Protein AF-A0A4S9F0G2-F1 (afdb_monomer_lite)

Radius of gyration: 26.46 Å; chains: 1; bounding box: 60×47×94 Å

Structure (mmCIF, N/CA/C/O backbone):
data_AF-A0A4S9F0G2-F1
#
_entry.id   AF-A0A4S9F0G2-F1
#
loop_
_atom_site.group_PDB
_atom_site.id
_atom_site.type_symbol
_atom_site.label_atom_id
_atom_site.label_alt_id
_atom_site.label_comp_id
_atom_site.label_asym_id
_atom_site.label_entity_id
_atom_site.label_seq_id
_atom_site.pdbx_PDB_ins_code
_atom_site.Cartn_x
_atom_site.Cartn_y
_atom_site.Cartn_z
_atom_site.occupancy
_atom_site.B_iso_or_equiv
_atom_site.auth_seq_id
_atom_site.auth_comp_id
_atom_site.auth_asym_id
_atom_site.auth_atom_id
_atom_site.pdbx_PDB_model_num
ATOM 1 N N . MET A 1 1 ? 4.277 23.888 -10.006 1.00 34.41 1 MET A N 1
ATOM 2 C CA . MET A 1 1 ? 5.654 23.359 -10.007 1.00 34.41 1 MET A CA 1
ATOM 3 C C . MET A 1 1 ? 5.866 22.669 -11.337 1.00 34.41 1 MET A C 1
ATOM 5 O O . MET A 1 1 ? 5.125 21.741 -11.629 1.00 34.41 1 MET A O 1
ATOM 9 N N . GLU A 1 2 ? 6.775 23.169 -12.171 1.00 36.59 2 GLU A N 1
ATOM 10 C CA . GLU A 1 2 ? 7.199 22.451 -13.379 1.00 36.59 2 GLU A CA 1
ATOM 11 C C . GLU A 1 2 ? 7.995 21.216 -12.937 1.00 36.59 2 GLU A C 1
ATOM 13 O O . GLU A 1 2 ? 8.890 21.335 -12.099 1.00 36.59 2 GLU A O 1
ATOM 18 N N . GLN A 1 3 ? 7.627 20.030 -13.431 1.00 46.66 3 GLN A N 1
ATOM 19 C CA . GLN A 1 3 ? 8.403 18.813 -13.189 1.00 46.66 3 GLN A CA 1
ATOM 20 C C . GLN A 1 3 ? 9.821 19.007 -13.753 1.00 46.66 3 GLN A C 1
ATOM 22 O O . GLN A 1 3 ? 9.958 19.559 -14.851 1.00 46.66 3 GLN A O 1
ATOM 27 N N . PRO A 1 4 ? 10.876 18.576 -13.037 1.00 51.09 4 PRO A N 1
ATOM 28 C CA . PRO A 1 4 ? 12.228 18.618 -13.571 1.00 51.09 4 PRO A CA 1
ATOM 29 C C . PRO A 1 4 ? 12.270 17.832 -14.884 1.00 51.09 4 PRO A C 1
ATOM 31 O O . PRO A 1 4 ? 11.748 16.724 -14.989 1.00 51.09 4 PRO A O 1
ATOM 34 N N . LYS A 1 5 ? 12.849 18.443 -15.918 1.00 62.22 5 LYS A N 1
ATOM 35 C CA . LYS A 1 5 ? 12.960 17.833 -17.241 1.00 62.22 5 LYS A CA 1
ATOM 36 C C . LYS A 1 5 ? 14.049 16.758 -17.185 1.00 62.22 5 LYS A C 1
ATOM 38 O O . LYS A 1 5 ? 15.231 17.091 -17.194 1.00 62.22 5 LYS A O 1
ATOM 43 N N . LEU A 1 6 ? 13.640 15.497 -17.066 1.00 77.31 6 LEU A N 1
ATOM 44 C CA . LEU A 1 6 ? 14.547 14.352 -16.937 1.00 77.31 6 LEU A CA 1
ATOM 45 C C . LEU A 1 6 ? 15.236 14.068 -18.280 1.00 77.31 6 LEU A C 1
ATOM 47 O O . LEU A 1 6 ? 14.578 13.908 -19.315 1.00 77.31 6 LEU A O 1
ATOM 51 N N . GLN A 1 7 ? 16.568 14.053 -18.273 1.00 89.06 7 GLN A N 1
ATOM 52 C CA . GLN A 1 7 ? 17.401 14.066 -19.483 1.00 89.06 7 GLN A CA 1
ATOM 53 C C . GLN A 1 7 ? 17.422 12.711 -20.200 1.00 89.06 7 GLN A C 1
ATOM 55 O O . GLN A 1 7 ? 17.598 12.645 -21.424 1.00 89.06 7 GLN A O 1
ATOM 60 N N . ILE A 1 8 ? 17.214 11.617 -19.469 1.00 92.00 8 ILE A N 1
ATOM 61 C CA . ILE A 1 8 ? 17.238 10.262 -20.021 1.00 92.00 8 ILE A CA 1
ATOM 62 C C . ILE A 1 8 ? 16.119 10.034 -21.037 1.00 92.00 8 ILE A C 1
ATOM 64 O O . ILE A 1 8 ? 16.348 9.403 -22.067 1.00 92.00 8 ILE A O 1
ATOM 68 N N . VAL A 1 9 ? 14.926 10.588 -20.798 1.00 93.00 9 VAL A N 1
ATOM 69 C CA . VAL A 1 9 ? 13.765 10.404 -21.678 1.00 93.00 9 VAL A CA 1
ATOM 70 C C . VAL A 1 9 ? 14.033 11.073 -23.022 1.00 93.00 9 VAL A C 1
ATOM 72 O O . VAL A 1 9 ? 13.836 10.460 -24.070 1.00 93.00 9 VAL A O 1
ATOM 75 N N . GLU A 1 10 ? 14.571 12.295 -23.009 1.00 92.81 10 GLU A N 1
ATOM 76 C CA . GLU A 1 10 ? 14.983 12.991 -24.232 1.00 92.81 10 GLU A CA 1
ATOM 77 C C . GLU A 1 10 ? 16.073 12.219 -24.977 1.00 92.81 10 GLU A C 1
ATOM 79 O O . GLU A 1 10 ? 16.020 12.085 -26.200 1.00 92.81 10 GLU A O 1
ATOM 84 N N . THR A 1 11 ? 17.026 11.653 -24.235 1.00 92.81 11 THR A N 1
ATOM 85 C CA . THR A 1 11 ? 18.113 10.851 -24.802 1.00 92.81 11 THR A CA 1
ATOM 86 C C . THR A 1 11 ? 17.586 9.577 -25.466 1.00 92.81 11 THR A C 1
ATOM 88 O O . THR A 1 11 ? 18.031 9.242 -26.564 1.00 92.81 11 THR A O 1
ATOM 91 N N . ILE A 1 12 ? 16.609 8.894 -24.857 1.00 92.56 12 ILE A N 1
ATOM 92 C CA . ILE A 1 12 ? 15.958 7.705 -25.431 1.00 92.56 12 ILE A CA 1
ATOM 93 C C . ILE A 1 12 ? 15.180 8.074 -26.698 1.00 92.56 12 ILE A C 1
ATOM 95 O O . ILE A 1 12 ? 15.304 7.382 -27.710 1.00 92.56 12 ILE A O 1
ATOM 99 N N . ILE A 1 13 ? 14.424 9.176 -26.677 1.00 92.62 13 ILE A N 1
ATOM 100 C CA . ILE A 1 13 ? 13.668 9.663 -27.842 1.00 92.62 13 ILE A CA 1
ATOM 101 C C . ILE A 1 13 ? 14.617 10.027 -28.994 1.00 92.62 13 ILE A C 1
ATOM 103 O O . ILE A 1 13 ? 14.320 9.734 -30.153 1.00 92.62 13 ILE A O 1
ATOM 107 N N . ALA A 1 14 ? 15.778 10.609 -28.686 1.00 94.06 14 ALA A N 1
ATOM 108 C CA . ALA A 1 14 ? 16.789 10.997 -29.667 1.00 94.06 14 ALA A CA 1
ATOM 109 C C . ALA A 1 14 ? 17.564 9.816 -30.284 1.00 94.06 14 ALA A C 1
ATOM 111 O O . ALA A 1 14 ? 18.335 10.022 -31.227 1.00 94.06 14 ALA A O 1
ATOM 112 N N . LEU A 1 15 ? 17.388 8.585 -29.787 1.00 93.00 15 LEU A N 1
ATOM 113 C CA . LEU A 1 15 ? 17.967 7.399 -30.419 1.00 93.00 15 LEU A CA 1
ATOM 114 C C . LEU A 1 15 ? 17.400 7.192 -31.829 1.00 93.00 15 LEU A C 1
ATOM 116 O O . LEU A 1 15 ? 16.296 7.616 -32.157 1.00 93.00 15 LEU A O 1
ATOM 120 N N . ASP A 1 16 ? 18.160 6.488 -32.669 1.00 90.19 16 ASP A N 1
ATOM 121 C CA . ASP A 1 16 ? 17.680 6.063 -33.982 1.00 90.19 16 ASP A CA 1
ATOM 122 C C . ASP A 1 16 ? 16.501 5.086 -33.839 1.00 90.19 16 ASP A C 1
ATOM 124 O O . ASP A 1 16 ? 16.686 3.906 -33.528 1.00 90.19 16 ASP A O 1
ATOM 128 N N . GLN A 1 17 ? 15.295 5.594 -34.098 1.00 90.69 17 GLN A N 1
ATOM 129 C CA . GLN A 1 17 ? 14.030 4.873 -33.949 1.00 90.69 17 GLN A CA 1
ATOM 130 C C . GLN A 1 17 ? 13.756 3.861 -35.076 1.00 90.69 17 GLN A C 1
ATOM 132 O O . GLN A 1 17 ? 12.733 3.178 -35.056 1.00 90.69 17 GLN A O 1
ATOM 137 N N . THR A 1 18 ? 14.657 3.727 -36.059 1.00 89.69 18 THR A N 1
ATOM 138 C CA . THR A 1 18 ? 14.464 2.838 -37.220 1.00 89.69 18 THR A CA 1
ATOM 139 C C . THR A 1 18 ? 14.413 1.357 -36.823 1.00 89.69 18 THR A C 1
ATOM 141 O O . THR A 1 18 ? 13.735 0.562 -37.476 1.00 89.69 18 THR A O 1
ATOM 144 N N . ASN A 1 19 ? 15.098 0.968 -35.739 1.00 90.56 19 ASN A N 1
ATOM 145 C CA . ASN A 1 19 ? 15.093 -0.400 -35.216 1.00 90.56 19 ASN A CA 1
ATOM 146 C C . ASN A 1 19 ? 14.776 -0.432 -33.716 1.00 90.56 19 ASN A C 1
ATOM 148 O O . ASN A 1 19 ? 15.655 -0.249 -32.873 1.00 90.56 19 ASN A O 1
ATOM 152 N N . VAL A 1 20 ? 13.530 -0.779 -33.388 1.00 88.25 20 VAL A N 1
ATOM 153 C CA . VAL A 1 20 ? 13.024 -0.856 -32.008 1.00 88.25 20 VAL A CA 1
ATOM 154 C C . VAL A 1 20 ? 13.879 -1.758 -31.111 1.00 88.25 20 VAL A C 1
ATOM 156 O O . VAL A 1 20 ? 14.115 -1.422 -29.956 1.00 88.25 20 VAL A O 1
ATOM 159 N N . LEU A 1 21 ? 14.402 -2.882 -31.613 1.00 86.94 21 LEU A N 1
ATOM 160 C CA . LEU A 1 21 ? 15.241 -3.766 -30.792 1.00 86.94 21 LEU A CA 1
ATOM 161 C C . LEU A 1 21 ? 16.571 -3.111 -30.408 1.00 86.94 21 LEU A C 1
ATOM 163 O O . LEU A 1 21 ? 17.074 -3.352 -29.310 1.00 86.94 21 LEU A O 1
ATOM 167 N N . ASP A 1 22 ? 17.140 -2.292 -31.291 1.00 89.81 22 ASP A N 1
ATOM 168 C CA . ASP A 1 22 ? 18.367 -1.554 -30.993 1.00 89.81 22 ASP A CA 1
ATOM 169 C C . ASP A 1 22 ? 18.097 -0.362 -30.073 1.00 89.81 22 ASP A C 1
ATOM 171 O O . ASP A 1 22 ? 18.916 -0.105 -29.188 1.00 89.81 22 ASP A O 1
ATOM 175 N N . VAL A 1 23 ? 16.943 0.303 -30.215 1.00 91.88 23 VAL A N 1
ATOM 176 C CA . VAL A 1 23 ? 16.473 1.321 -29.259 1.00 91.88 23 VAL A CA 1
ATOM 177 C C . VAL A 1 23 ? 16.373 0.713 -27.867 1.00 91.88 23 VAL A C 1
ATOM 179 O O . VAL A 1 23 ? 17.020 1.210 -26.951 1.00 91.88 23 VAL A O 1
ATOM 182 N N . LEU A 1 24 ? 15.662 -0.410 -27.718 1.00 89.75 24 LEU A N 1
ATOM 183 C CA . LEU A 1 24 ? 15.493 -1.080 -26.428 1.00 89.75 24 LEU A CA 1
ATOM 184 C C . LEU A 1 24 ? 16.841 -1.453 -25.804 1.00 89.75 24 LEU A C 1
ATOM 186 O O . LEU A 1 24 ? 17.079 -1.136 -24.646 1.00 89.75 24 LEU A O 1
ATOM 190 N N . ARG A 1 25 ? 17.769 -2.055 -26.559 1.00 89.50 25 ARG A N 1
ATOM 191 C CA . ARG A 1 25 ? 19.105 -2.401 -26.028 1.00 89.50 25 ARG A CA 1
ATOM 192 C C . ARG A 1 25 ? 19.892 -1.181 -25.553 1.00 89.50 25 ARG A C 1
ATOM 194 O O . ARG A 1 25 ? 20.549 -1.255 -24.518 1.00 89.50 25 ARG A O 1
ATOM 201 N N . LYS A 1 26 ? 19.875 -0.089 -26.324 1.00 91.56 26 LYS A N 1
ATOM 202 C CA . LYS A 1 26 ? 20.596 1.145 -25.980 1.00 91.56 26 LYS A CA 1
ATOM 203 C C . LYS A 1 26 ? 19.955 1.836 -24.781 1.00 91.56 26 LYS A C 1
ATOM 205 O O . LYS A 1 26 ? 20.671 2.197 -23.856 1.00 91.56 26 LYS A O 1
ATOM 210 N N . ALA A 1 27 ? 18.631 1.950 -24.768 1.00 91.25 27 ALA A N 1
ATOM 211 C CA . ALA A 1 27 ? 17.881 2.545 -23.671 1.00 91.25 27 ALA A CA 1
ATOM 212 C C . ALA A 1 27 ? 18.067 1.768 -22.362 1.00 91.25 27 ALA A C 1
ATOM 214 O O . ALA A 1 27 ? 18.312 2.378 -21.331 1.00 91.25 27 ALA A O 1
ATOM 215 N N . PHE A 1 28 ? 18.067 0.432 -22.404 1.00 89.50 28 PHE A N 1
ATOM 216 C CA . PHE A 1 28 ? 18.385 -0.392 -21.233 1.00 89.50 28 PHE A CA 1
ATOM 217 C C . PHE A 1 28 ? 19.760 -0.100 -20.645 1.00 89.50 28 PHE A C 1
ATOM 219 O O . PHE A 1 28 ? 19.909 -0.081 -19.429 1.00 89.50 28 PHE A O 1
ATOM 226 N N . ARG A 1 29 ? 20.763 0.113 -21.504 1.00 88.75 29 ARG A N 1
ATOM 227 C CA . ARG A 1 29 ? 22.104 0.473 -21.044 1.00 88.75 29 ARG A CA 1
ATOM 228 C C . ARG A 1 29 ? 22.104 1.848 -20.385 1.00 88.75 29 ARG A C 1
ATOM 230 O O . ARG A 1 29 ? 22.619 1.956 -19.290 1.00 88.75 29 ARG A O 1
ATOM 237 N N . LEU A 1 30 ? 21.453 2.841 -20.993 1.00 89.88 30 LEU A N 1
ATOM 238 C CA . LEU A 1 30 ? 21.321 4.177 -20.398 1.00 89.88 30 LEU A CA 1
ATOM 239 C C . LEU A 1 30 ? 20.630 4.134 -19.025 1.00 89.88 30 LEU A C 1
ATOM 241 O O . LEU A 1 30 ? 21.085 4.778 -18.090 1.00 89.88 30 LEU A O 1
ATOM 245 N N . ILE A 1 31 ? 19.563 3.342 -18.889 1.00 89.12 31 ILE A N 1
ATOM 246 C CA . ILE A 1 31 ? 18.841 3.157 -17.619 1.00 89.12 31 ILE A CA 1
ATOM 247 C C . ILE A 1 31 ? 19.737 2.501 -16.561 1.00 89.12 31 ILE A C 1
ATOM 249 O O . ILE A 1 31 ? 19.723 2.924 -15.404 1.00 89.12 31 ILE A O 1
ATOM 253 N N . ALA A 1 32 ? 20.517 1.489 -16.953 1.00 81.56 32 ALA A N 1
ATOM 254 C CA . ALA A 1 32 ? 21.475 0.831 -16.070 1.00 81.56 32 ALA A CA 1
ATOM 255 C C . ALA A 1 32 ? 22.610 1.779 -15.654 1.00 81.56 32 ALA A C 1
ATOM 257 O O . ALA A 1 32 ? 22.927 1.844 -14.473 1.00 81.56 32 ALA A O 1
ATOM 258 N N . ASP A 1 33 ? 23.150 2.572 -16.583 1.00 83.25 33 ASP A N 1
ATOM 259 C CA . ASP A 1 33 ? 24.175 3.579 -16.290 1.00 83.25 33 ASP A CA 1
ATOM 260 C C . ASP A 1 33 ? 23.640 4.619 -15.282 1.00 83.25 33 ASP A C 1
ATOM 262 O O . ASP A 1 33 ? 24.343 4.993 -14.345 1.00 83.25 33 ASP A O 1
ATOM 266 N N . CYS A 1 34 ? 22.375 5.042 -15.415 1.00 80.44 34 CYS A N 1
ATOM 267 C CA . CYS A 1 34 ? 21.724 5.924 -14.442 1.00 80.44 34 CYS A CA 1
ATOM 268 C C . CYS A 1 34 ? 21.544 5.271 -13.064 1.00 80.44 34 CYS A C 1
ATOM 270 O O . CYS A 1 34 ? 21.717 5.951 -12.051 1.00 80.44 34 CYS A O 1
ATOM 272 N N . TYR A 1 35 ? 21.216 3.976 -13.023 1.00 78.88 35 TYR A N 1
ATOM 273 C CA . TYR A 1 35 ? 21.105 3.207 -11.780 1.00 78.88 35 TYR A CA 1
ATOM 274 C C . TYR A 1 35 ? 22.464 3.093 -11.072 1.00 78.88 35 TYR A C 1
ATOM 276 O O . TYR A 1 35 ? 22.574 3.355 -9.879 1.00 78.88 35 TYR A O 1
ATOM 284 N N . GLU A 1 36 ? 23.522 2.754 -11.814 1.00 78.25 36 GLU A N 1
ATOM 285 C CA . GLU A 1 36 ? 24.889 2.634 -11.291 1.00 78.25 36 GLU A CA 1
ATOM 286 C C . GLU A 1 36 ? 25.474 3.982 -10.838 1.00 78.25 36 GLU A C 1
ATOM 288 O O . GLU A 1 36 ? 26.288 4.023 -9.916 1.00 78.25 36 GLU A O 1
ATOM 293 N N . ALA A 1 37 ? 25.050 5.084 -11.462 1.00 81.56 37 ALA A N 1
ATOM 294 C CA . ALA A 1 37 ? 25.441 6.444 -11.099 1.00 81.56 37 ALA A CA 1
ATOM 295 C C . ALA A 1 37 ? 24.621 7.050 -9.941 1.00 81.56 37 ALA A C 1
ATOM 297 O O . ALA A 1 37 ? 24.784 8.236 -9.654 1.00 81.56 37 ALA A O 1
ATOM 298 N N . ASP A 1 38 ? 23.743 6.269 -9.303 1.00 79.31 38 ASP A N 1
ATOM 299 C CA . ASP A 1 38 ? 22.850 6.701 -8.216 1.00 79.31 38 ASP A CA 1
ATOM 300 C C . ASP A 1 38 ? 21.881 7.838 -8.605 1.00 79.31 38 ASP A C 1
ATOM 302 O O . ASP A 1 38 ? 21.406 8.625 -7.789 1.00 79.31 38 ASP A O 1
ATOM 306 N N . THR A 1 39 ? 21.557 7.932 -9.896 1.00 84.62 39 THR A N 1
ATOM 307 C CA . THR A 1 39 ? 20.563 8.874 -10.434 1.00 84.62 39 THR A CA 1
ATOM 308 C C . THR A 1 39 ? 19.209 8.175 -10.573 1.00 84.62 39 THR A C 1
ATOM 310 O O . THR A 1 39 ? 18.728 7.905 -11.677 1.00 84.62 39 THR A O 1
ATOM 313 N N . MET A 1 40 ? 18.607 7.834 -9.429 1.00 84.31 40 MET A N 1
ATOM 314 C CA . MET A 1 40 ? 17.421 6.966 -9.356 1.00 84.31 40 MET A CA 1
ATOM 315 C C . MET A 1 40 ? 16.200 7.528 -10.096 1.00 84.31 40 MET A C 1
ATOM 317 O O . MET A 1 40 ? 15.545 6.779 -10.819 1.00 84.31 40 MET A O 1
ATOM 321 N N . ASP A 1 41 ? 15.950 8.840 -10.028 1.00 84.94 41 ASP A N 1
ATOM 322 C CA . ASP A 1 41 ? 14.837 9.487 -10.746 1.00 84.94 41 ASP A CA 1
ATOM 323 C C . ASP A 1 41 ? 14.958 9.347 -12.276 1.00 84.94 41 ASP A C 1
ATOM 325 O O . ASP A 1 41 ? 13.965 9.122 -12.973 1.00 84.94 41 ASP A O 1
ATOM 329 N N . GLU A 1 42 ? 16.181 9.435 -12.813 1.00 88.44 42 GLU A N 1
ATOM 330 C CA . GLU A 1 42 ? 16.455 9.219 -14.238 1.00 88.44 42 GLU A CA 1
ATOM 331 C C . GLU A 1 42 ? 16.266 7.732 -14.591 1.00 88.44 42 GLU A C 1
ATOM 333 O O . GLU A 1 42 ? 15.558 7.393 -15.541 1.00 88.44 42 GLU A O 1
ATOM 338 N N . SER A 1 43 ? 16.816 6.813 -13.791 1.00 84.69 43 SER A N 1
ATOM 339 C CA . SER A 1 43 ? 16.638 5.372 -14.030 1.00 84.69 43 SER A CA 1
ATOM 340 C C . SER A 1 43 ? 15.153 4.973 -14.051 1.00 84.69 43 SER A C 1
ATOM 342 O O . SER A 1 43 ? 14.683 4.322 -14.993 1.00 84.69 43 SER A O 1
ATOM 344 N N . LEU A 1 44 ? 14.389 5.468 -13.073 1.00 87.50 44 LEU A N 1
ATOM 345 C CA . LEU A 1 44 ? 12.950 5.264 -12.943 1.00 87.50 44 LEU A CA 1
ATOM 346 C C . LEU A 1 44 ? 12.181 5.810 -14.154 1.00 87.50 44 LEU A C 1
ATOM 348 O O . LEU A 1 44 ? 11.366 5.099 -14.751 1.00 87.50 44 LEU A O 1
ATOM 352 N N . ALA A 1 45 ? 12.447 7.055 -14.554 1.00 88.94 45 ALA A N 1
ATOM 353 C CA . ALA A 1 45 ? 11.749 7.682 -15.673 1.00 88.94 45 ALA A CA 1
ATOM 354 C C . ALA A 1 45 ? 12.050 7.011 -17.015 1.00 88.94 45 ALA A C 1
ATOM 356 O O . ALA A 1 45 ? 11.136 6.810 -17.819 1.00 88.94 45 ALA A O 1
ATOM 357 N N . GLY A 1 46 ? 13.300 6.607 -17.253 1.00 89.94 46 GLY A N 1
ATOM 358 C CA . GLY A 1 46 ? 13.661 5.849 -18.449 1.00 89.94 46 GLY A CA 1
ATOM 359 C C . GLY A 1 46 ? 12.959 4.491 -18.503 1.00 89.94 46 GLY A C 1
ATOM 360 O O . GLY A 1 46 ? 12.408 4.124 -19.545 1.00 89.94 46 GLY A O 1
ATOM 361 N N . ALA A 1 47 ? 12.915 3.767 -17.380 1.00 91.44 47 ALA A N 1
ATOM 362 C CA . ALA A 1 47 ? 12.248 2.470 -17.301 1.00 91.44 47 ALA A CA 1
ATOM 363 C C . ALA A 1 47 ? 10.739 2.575 -17.570 1.00 91.44 47 ALA A C 1
ATOM 365 O O . ALA A 1 47 ? 10.201 1.811 -18.378 1.00 91.44 47 ALA A O 1
ATOM 366 N N . ARG A 1 48 ? 10.071 3.566 -16.969 1.00 93.81 48 ARG A N 1
ATOM 367 C CA . ARG A 1 48 ? 8.653 3.858 -17.227 1.00 93.81 48 ARG A CA 1
ATOM 368 C C . ARG A 1 48 ? 8.397 4.231 -18.680 1.00 93.81 48 ARG A C 1
ATOM 370 O O . ARG A 1 48 ? 7.515 3.650 -19.308 1.00 93.81 48 ARG A O 1
ATOM 377 N N . HIS A 1 49 ? 9.213 5.124 -19.240 1.00 94.25 49 HIS A N 1
ATOM 378 C CA . HIS A 1 49 ? 9.080 5.541 -20.632 1.00 94.25 49 HIS A CA 1
ATOM 379 C C . HIS A 1 49 ? 9.130 4.344 -21.593 1.00 94.25 49 HIS A C 1
ATOM 381 O O . HIS A 1 49 ? 8.322 4.274 -22.522 1.00 94.25 49 HIS A O 1
ATOM 387 N N . LEU A 1 50 ? 10.026 3.377 -21.354 1.00 92.50 50 LEU A N 1
ATOM 388 C CA . LEU A 1 50 ? 10.097 2.166 -22.172 1.00 92.50 50 LEU A CA 1
ATOM 389 C C . LEU A 1 50 ? 8.834 1.304 -22.075 1.00 92.50 50 LEU A C 1
ATOM 391 O O . LEU A 1 50 ? 8.346 0.843 -23.106 1.00 92.50 50 LEU A O 1
ATOM 395 N N . LEU A 1 51 ? 8.305 1.095 -20.868 1.00 93.69 51 LEU A N 1
ATOM 396 C CA . LEU A 1 51 ? 7.098 0.289 -20.658 1.00 93.69 51 LEU A CA 1
ATOM 397 C C . LEU A 1 51 ? 5.838 0.939 -21.242 1.00 93.69 51 LEU A C 1
ATOM 399 O O . LEU A 1 51 ? 4.970 0.233 -21.747 1.00 93.69 51 LEU A O 1
ATOM 403 N N . GLU A 1 52 ? 5.745 2.266 -21.188 1.00 93.62 52 GLU A N 1
ATOM 404 C CA . GLU A 1 52 ? 4.578 3.019 -21.655 1.00 93.62 52 GLU A CA 1
ATOM 405 C C . GLU A 1 52 ? 4.552 3.175 -23.188 1.00 93.62 52 GLU A C 1
ATOM 407 O O . GLU A 1 52 ? 3.476 3.235 -23.780 1.00 93.62 52 GLU A O 1
ATOM 412 N N . ASN A 1 53 ? 5.720 3.226 -23.847 1.00 93.25 53 ASN A N 1
ATOM 413 C CA . ASN A 1 53 ? 5.816 3.637 -25.256 1.00 93.25 53 ASN A CA 1
ATOM 414 C C . ASN A 1 53 ? 6.315 2.548 -26.217 1.00 93.25 53 ASN A C 1
ATOM 416 O O . ASN A 1 53 ? 6.237 2.730 -27.433 1.00 93.25 53 ASN A O 1
ATOM 420 N N . TYR A 1 54 ? 6.819 1.416 -25.714 1.00 92.94 54 TYR A N 1
ATOM 421 C CA . TYR A 1 54 ? 7.399 0.368 -26.555 1.00 92.94 54 TYR A CA 1
ATOM 422 C C . TYR A 1 54 ? 6.825 -1.012 -26.231 1.00 92.94 54 TYR A C 1
ATOM 424 O O . TYR A 1 54 ? 6.515 -1.351 -25.094 1.00 92.94 54 TYR A O 1
ATOM 432 N N . SER A 1 55 ? 6.760 -1.870 -27.251 1.00 91.31 55 SER A N 1
ATOM 433 C CA . SER A 1 55 ? 6.462 -3.293 -27.065 1.00 91.31 55 SER A CA 1
ATOM 434 C C . SER A 1 55 ? 7.705 -4.026 -26.548 1.00 91.31 55 SER A C 1
ATOM 436 O O . SER A 1 55 ? 8.473 -4.603 -27.326 1.00 91.31 55 SER A O 1
ATOM 438 N N . VAL A 1 56 ? 7.914 -3.996 -25.234 1.00 90.75 56 VAL A N 1
ATOM 439 C CA . VAL A 1 56 ? 9.085 -4.591 -24.577 1.00 90.75 56 VAL A CA 1
ATOM 440 C C . VAL A 1 56 ? 8.939 -6.123 -24.451 1.00 90.75 56 VAL A C 1
ATOM 442 O O . VAL A 1 56 ? 7.887 -6.612 -24.040 1.00 90.75 56 VAL A O 1
ATOM 445 N N . PRO A 1 57 ? 9.968 -6.926 -24.797 1.00 89.19 57 PRO A N 1
ATOM 446 C CA . PRO A 1 57 ? 9.937 -8.376 -24.599 1.00 89.19 57 PRO A CA 1
ATOM 447 C C . PRO A 1 57 ? 9.824 -8.781 -23.116 1.00 89.19 57 PRO A C 1
ATOM 449 O O . PRO A 1 57 ? 10.453 -8.136 -22.282 1.00 89.19 57 PRO A O 1
ATOM 452 N N . PRO A 1 58 ? 9.186 -9.921 -22.777 1.00 89.31 58 PRO A N 1
ATOM 453 C CA . PRO A 1 58 ? 8.889 -10.293 -21.385 1.00 89.31 58 PRO A CA 1
ATOM 454 C C . PRO A 1 58 ? 10.085 -10.286 -20.425 1.00 89.31 58 PRO A C 1
ATOM 456 O O . PRO A 1 58 ? 9.980 -9.800 -19.307 1.00 89.31 58 PRO A O 1
ATOM 459 N N . TYR A 1 59 ? 11.244 -10.795 -20.854 1.00 86.94 59 TYR A N 1
ATOM 460 C CA . TYR A 1 59 ? 12.448 -10.795 -20.014 1.00 86.94 59 TYR A CA 1
ATOM 461 C C . TYR A 1 59 ? 12.984 -9.379 -19.749 1.00 86.94 59 TYR A C 1
ATOM 463 O O . TYR A 1 59 ? 13.465 -9.083 -18.662 1.00 86.94 59 TYR A O 1
ATOM 471 N N . MET A 1 60 ? 12.869 -8.486 -20.732 1.00 87.69 60 MET A N 1
ATOM 472 C CA . MET A 1 60 ? 13.208 -7.077 -20.557 1.00 87.69 60 MET A CA 1
ATOM 473 C C . MET A 1 60 ? 12.178 -6.395 -19.649 1.00 87.69 60 MET A C 1
ATOM 475 O O . MET A 1 60 ? 12.569 -5.735 -18.696 1.00 87.69 60 MET A O 1
ATOM 479 N N . THR A 1 61 ? 10.880 -6.625 -19.855 1.00 91.94 61 THR A N 1
ATOM 480 C CA . THR A 1 61 ? 9.822 -6.128 -18.959 1.00 91.94 61 THR A CA 1
ATOM 481 C C . THR A 1 61 ? 10.088 -6.519 -17.505 1.00 91.94 61 THR A C 1
ATOM 483 O O . THR A 1 61 ? 10.030 -5.667 -16.627 1.00 91.94 61 THR A O 1
ATOM 486 N N . LEU A 1 62 ? 10.485 -7.773 -17.263 1.00 88.44 62 LEU A N 1
ATOM 487 C CA . LEU A 1 62 ? 10.882 -8.257 -15.941 1.00 88.44 62 LEU A CA 1
ATOM 488 C C . LEU A 1 62 ? 12.030 -7.435 -15.339 1.00 88.44 62 LEU A C 1
ATOM 490 O O . LEU A 1 62 ? 11.932 -6.986 -14.201 1.00 88.44 62 LEU A O 1
ATOM 494 N N . LYS A 1 63 ? 13.097 -7.197 -16.106 1.00 89.56 63 LYS A N 1
ATOM 495 C CA . LYS A 1 63 ? 14.227 -6.371 -15.659 1.00 89.56 63 LYS A CA 1
ATOM 496 C C . LYS A 1 63 ? 13.816 -4.916 -15.393 1.00 89.56 63 LYS A C 1
ATOM 498 O O . LYS A 1 63 ? 14.296 -4.345 -14.425 1.00 89.56 63 LYS A O 1
ATOM 503 N N . LEU A 1 64 ? 12.925 -4.329 -16.198 1.00 89.75 64 LEU A N 1
ATOM 504 C CA . LEU A 1 64 ? 12.427 -2.965 -15.959 1.00 89.75 64 LEU A CA 1
ATOM 505 C C . LEU A 1 64 ? 11.585 -2.878 -14.690 1.00 89.75 64 LEU A C 1
ATOM 507 O O . LEU A 1 64 ? 11.730 -1.913 -13.956 1.00 89.75 64 LEU A O 1
ATOM 511 N N . TYR A 1 65 ? 10.754 -3.881 -14.399 1.00 89.81 65 TYR A N 1
ATOM 512 C CA . TYR A 1 65 ? 10.010 -3.920 -13.139 1.00 89.81 65 TYR A CA 1
ATOM 513 C C . TYR A 1 65 ? 10.936 -3.983 -11.921 1.00 89.81 65 TYR A C 1
ATOM 515 O O . TYR A 1 65 ? 10.697 -3.277 -10.947 1.00 89.81 65 TYR A O 1
ATOM 523 N N . ILE A 1 66 ? 12.023 -4.758 -12.000 1.00 88.12 66 ILE A N 1
ATOM 524 C CA . ILE A 1 66 ? 13.050 -4.800 -10.946 1.00 88.12 66 ILE A CA 1
ATOM 525 C C . ILE A 1 66 ? 13.710 -3.428 -10.774 1.00 88.12 66 ILE A C 1
ATOM 527 O O . ILE A 1 66 ? 13.833 -2.965 -9.647 1.00 88.12 66 ILE A O 1
ATOM 531 N N . VAL A 1 67 ? 14.084 -2.757 -11.870 1.00 87.75 67 VAL A N 1
ATOM 532 C CA . VAL A 1 67 ? 14.670 -1.405 -11.810 1.00 87.75 67 VAL A CA 1
ATOM 533 C C . VAL A 1 67 ? 13.694 -0.398 -11.204 1.00 87.75 67 VAL A C 1
ATOM 535 O O . VAL A 1 67 ? 14.071 0.332 -10.300 1.00 87.75 67 VAL A O 1
ATOM 538 N N . ILE A 1 68 ? 12.433 -0.379 -11.648 1.00 86.19 68 ILE A N 1
ATOM 539 C CA . ILE A 1 68 ? 11.409 0.531 -11.109 1.00 86.19 68 ILE A CA 1
ATOM 540 C C . ILE A 1 68 ? 11.241 0.315 -9.608 1.00 86.19 68 ILE A C 1
ATOM 542 O O . ILE A 1 68 ? 11.217 1.275 -8.846 1.00 86.19 68 ILE A O 1
ATOM 546 N N . SER A 1 69 ? 11.169 -0.947 -9.191 1.00 84.56 69 SER A N 1
ATOM 547 C CA . SER A 1 69 ? 11.050 -1.304 -7.784 1.00 84.56 69 SER A CA 1
ATOM 548 C C . SER A 1 69 ? 12.267 -0.865 -6.963 1.00 84.56 69 SER A C 1
ATOM 550 O O . SER A 1 69 ? 12.107 -0.307 -5.884 1.00 84.56 69 SER A O 1
ATOM 552 N N . ALA A 1 70 ? 13.478 -1.055 -7.485 1.00 83.56 70 ALA A N 1
ATOM 553 C CA . ALA A 1 70 ? 14.712 -0.700 -6.791 1.00 83.56 70 ALA A CA 1
ATOM 554 C C . ALA A 1 70 ? 15.008 0.813 -6.768 1.00 83.56 70 ALA A C 1
ATOM 556 O O . ALA A 1 70 ? 15.680 1.282 -5.857 1.00 83.56 70 ALA A O 1
ATOM 557 N N . SER A 1 71 ? 14.532 1.572 -7.760 1.00 82.62 71 SER A N 1
ATOM 558 C CA . SER A 1 71 ? 14.784 3.016 -7.893 1.00 82.62 71 SER A CA 1
ATOM 559 C C . SER A 1 71 ? 13.662 3.900 -7.348 1.00 82.62 71 SER A C 1
ATOM 561 O O . SER A 1 71 ? 13.801 5.121 -7.339 1.00 82.62 71 SER A O 1
ATOM 563 N N . SER A 1 72 ? 12.530 3.322 -6.944 1.00 80.75 72 SER A N 1
ATOM 564 C CA . SER A 1 72 ? 11.403 4.084 -6.408 1.00 80.75 72 SER A CA 1
ATOM 565 C C . SER A 1 72 ? 11.608 4.420 -4.934 1.00 80.75 72 SER A C 1
ATOM 567 O O . SER A 1 72 ? 11.876 3.540 -4.122 1.00 80.75 72 SER A O 1
ATOM 569 N N . ASN A 1 73 ? 11.382 5.687 -4.583 1.00 71.69 73 ASN A N 1
ATOM 570 C CA . ASN A 1 73 ? 11.314 6.134 -3.189 1.00 71.69 73 ASN A CA 1
ATOM 571 C C . ASN A 1 73 ? 9.924 5.918 -2.557 1.00 71.69 73 ASN A C 1
ATOM 573 O O . ASN A 1 73 ? 9.777 6.037 -1.345 1.00 71.69 73 ASN A O 1
ATOM 577 N N . ASP A 1 74 ? 8.905 5.610 -3.363 1.00 77.38 74 ASP A N 1
ATOM 578 C CA . ASP A 1 74 ? 7.578 5.202 -2.895 1.00 77.38 74 ASP A CA 1
ATOM 579 C C . ASP A 1 74 ? 7.569 3.682 -2.704 1.00 77.38 74 ASP A C 1
ATOM 581 O O . ASP A 1 74 ? 7.759 2.937 -3.673 1.00 77.38 74 ASP A O 1
ATOM 585 N N . TRP A 1 75 ? 7.367 3.226 -1.463 1.00 77.75 75 TRP A N 1
ATOM 586 C CA . TRP A 1 75 ? 7.404 1.802 -1.135 1.00 77.75 75 TRP A CA 1
ATOM 587 C C . TRP A 1 75 ? 6.225 1.021 -1.708 1.00 77.75 75 TRP A C 1
ATOM 589 O O . TRP A 1 75 ? 6.432 -0.092 -2.182 1.00 77.75 75 TRP A O 1
ATOM 599 N N . SER A 1 76 ? 5.008 1.574 -1.694 1.00 75.50 76 SER A N 1
ATOM 600 C CA . SER A 1 76 ? 3.831 0.888 -2.243 1.00 75.50 76 SER A CA 1
ATOM 601 C C . SER A 1 76 ? 4.003 0.679 -3.743 1.00 75.50 76 SER A C 1
ATOM 603 O O . SER A 1 76 ? 3.809 -0.428 -4.251 1.00 75.50 76 SER A O 1
ATOM 605 N N . TYR A 1 77 ? 4.475 1.717 -4.435 1.00 79.75 77 TYR A N 1
ATOM 606 C CA . TYR A 1 77 ? 4.824 1.638 -5.849 1.00 79.75 77 TYR A CA 1
ATOM 607 C C . TYR A 1 77 ? 5.969 0.643 -6.087 1.00 79.75 77 TYR A C 1
ATOM 609 O O . TYR A 1 77 ? 5.905 -0.199 -6.985 1.00 79.75 77 TYR A O 1
ATOM 617 N N . ALA A 1 78 ? 7.005 0.670 -5.246 1.00 80.25 78 ALA A N 1
ATOM 618 C CA . ALA A 1 78 ? 8.121 -0.260 -5.346 1.00 80.25 78 ALA A CA 1
ATOM 619 C C . ALA A 1 78 ? 7.685 -1.724 -5.149 1.00 80.25 78 ALA A C 1
ATOM 621 O O . ALA A 1 78 ? 8.120 -2.606 -5.895 1.00 80.25 78 ALA A O 1
ATOM 622 N N . GLU A 1 79 ? 6.842 -2.007 -4.157 1.00 84.38 79 GLU A N 1
ATOM 623 C CA . GLU A 1 79 ? 6.341 -3.348 -3.840 1.00 84.38 79 GLU A CA 1
ATOM 624 C C . GLU A 1 79 ? 5.399 -3.866 -4.932 1.00 84.38 79 GLU A C 1
ATOM 626 O O . GLU A 1 79 ? 5.518 -5.023 -5.346 1.00 84.38 79 GLU A O 1
ATOM 631 N N . GLU A 1 80 ? 4.520 -3.019 -5.479 1.00 86.69 80 GLU A N 1
ATOM 632 C CA . GLU A 1 80 ? 3.657 -3.399 -6.601 1.00 86.69 80 GLU A CA 1
ATOM 633 C C . GLU A 1 80 ? 4.494 -3.915 -7.780 1.00 86.69 80 GLU A C 1
ATOM 635 O O . GLU A 1 80 ? 4.259 -5.015 -8.295 1.00 86.69 80 GLU A O 1
ATOM 640 N N . TYR A 1 81 ? 5.522 -3.160 -8.174 1.00 87.81 81 TYR A N 1
ATOM 641 C CA . TYR A 1 81 ? 6.397 -3.539 -9.280 1.00 87.81 81 TYR A CA 1
ATOM 642 C C . TYR A 1 81 ? 7.260 -4.763 -8.959 1.00 87.81 81 TYR A C 1
ATOM 644 O O . TYR A 1 81 ? 7.475 -5.596 -9.849 1.00 87.81 81 TYR A O 1
ATOM 652 N N . ARG A 1 82 ? 7.679 -4.962 -7.700 1.00 91.94 82 ARG A N 1
ATOM 653 C CA . ARG A 1 82 ? 8.331 -6.217 -7.290 1.00 91.94 82 ARG A CA 1
ATOM 654 C C . ARG A 1 82 ? 7.380 -7.403 -7.458 1.00 91.94 82 ARG A C 1
ATOM 656 O O . ARG A 1 82 ? 7.760 -8.415 -8.047 1.00 91.94 82 ARG A O 1
ATOM 663 N N . LEU A 1 83 ? 6.129 -7.293 -7.011 1.00 86.69 83 LEU A N 1
ATOM 664 C CA . LEU A 1 83 ? 5.127 -8.354 -7.161 1.00 86.69 83 LEU A CA 1
ATOM 665 C C . LEU A 1 83 ? 4.800 -8.637 -8.634 1.00 86.69 83 LEU A C 1
ATOM 667 O O . LEU A 1 83 ? 4.633 -9.799 -9.022 1.00 86.69 83 LEU A O 1
ATOM 671 N N . GLN A 1 84 ? 4.734 -7.605 -9.479 1.00 89.00 84 GLN A N 1
ATOM 672 C CA . GLN A 1 84 ? 4.593 -7.774 -10.927 1.00 89.00 84 GLN A CA 1
ATOM 673 C C . GLN A 1 84 ? 5.803 -8.512 -11.525 1.00 89.00 84 GLN A C 1
ATOM 675 O O . GLN A 1 84 ? 5.620 -9.438 -12.325 1.00 89.00 84 GLN A O 1
ATOM 680 N N . ALA A 1 85 ? 7.023 -8.178 -11.090 1.00 88.81 85 ALA A N 1
ATOM 681 C CA . ALA A 1 85 ? 8.243 -8.882 -11.477 1.00 88.81 85 ALA A CA 1
ATOM 682 C C . ALA A 1 85 ? 8.209 -10.363 -11.053 1.00 88.81 85 ALA A C 1
ATOM 684 O O . ALA A 1 85 ? 8.467 -11.240 -11.875 1.00 88.81 85 ALA A O 1
ATOM 685 N N . GLU A 1 86 ? 7.790 -10.672 -9.825 1.00 90.75 86 GLU A N 1
ATOM 686 C CA . GLU A 1 86 ? 7.649 -12.049 -9.320 1.00 90.75 86 GLU A CA 1
ATOM 687 C C . GLU A 1 86 ? 6.661 -12.891 -10.141 1.00 90.75 86 GLU A C 1
ATOM 689 O O . GLU A 1 86 ? 6.935 -14.040 -10.528 1.00 90.75 86 GLU A O 1
ATOM 694 N N . ARG A 1 87 ? 5.498 -12.307 -10.459 1.00 88.38 87 ARG A N 1
ATOM 695 C CA . ARG A 1 87 ? 4.478 -12.947 -11.303 1.00 88.38 87 ARG A CA 1
ATOM 696 C C . ARG A 1 87 ? 5.027 -13.221 -12.702 1.00 88.38 87 ARG A C 1
ATOM 698 O O . ARG A 1 87 ? 4.853 -14.325 -13.227 1.00 88.38 87 ARG A O 1
ATOM 705 N N . LEU A 1 88 ? 5.720 -12.245 -13.288 1.00 86.75 88 LEU A N 1
ATOM 706 C CA . LEU A 1 88 ? 6.282 -12.358 -14.631 1.00 86.75 88 LEU A CA 1
ATOM 707 C C . LEU A 1 88 ? 7.444 -13.358 -14.691 1.00 86.75 88 LEU A C 1
ATOM 709 O O . LEU A 1 88 ? 7.487 -14.177 -15.611 1.00 86.75 88 LEU A O 1
ATOM 713 N N . TYR A 1 89 ? 8.328 -13.364 -13.690 1.00 89.00 89 TYR A N 1
ATOM 714 C CA . TYR A 1 89 ? 9.388 -14.361 -13.527 1.00 89.00 89 TYR A CA 1
ATOM 715 C C . TYR A 1 89 ? 8.806 -15.778 -13.509 1.00 89.00 89 TYR A C 1
ATOM 717 O O . TYR A 1 89 ? 9.215 -16.640 -14.290 1.00 89.00 89 TYR A O 1
ATOM 725 N N . THR A 1 90 ? 7.776 -16.003 -12.688 1.00 89.19 90 THR A N 1
ATOM 726 C CA . THR A 1 90 ? 7.077 -17.294 -12.615 1.00 89.19 90 THR A CA 1
ATOM 727 C C . THR A 1 90 ? 6.471 -17.688 -13.966 1.00 89.19 90 THR A C 1
ATOM 729 O O . THR A 1 90 ? 6.566 -18.849 -14.376 1.00 89.19 90 THR A O 1
ATOM 732 N N . GLY A 1 91 ? 5.879 -16.730 -14.686 1.00 84.44 91 GLY A N 1
ATOM 733 C CA . GLY A 1 91 ? 5.337 -16.940 -16.030 1.00 84.44 91 GLY A CA 1
ATOM 734 C C . GLY A 1 91 ? 6.403 -17.338 -17.057 1.00 84.44 91 GLY A C 1
ATOM 735 O O . GLY A 1 91 ? 6.201 -18.288 -17.820 1.00 84.44 91 GLY A O 1
ATOM 736 N N . ILE A 1 92 ? 7.560 -16.670 -17.046 1.00 85.31 92 ILE A N 1
ATOM 737 C CA . ILE A 1 92 ? 8.692 -16.970 -17.936 1.00 85.31 92 ILE A CA 1
ATOM 738 C C . ILE A 1 92 ? 9.259 -18.361 -17.639 1.00 85.31 92 ILE A C 1
ATOM 740 O O . ILE A 1 92 ? 9.427 -19.153 -18.566 1.00 85.31 92 ILE A O 1
ATOM 744 N N . CYS A 1 93 ? 9.475 -18.701 -16.365 1.00 85.12 93 CYS A N 1
ATOM 745 C CA . CYS A 1 93 ? 9.971 -20.016 -15.944 1.00 85.12 93 CYS A CA 1
ATOM 746 C C . CYS A 1 93 ? 9.053 -21.169 -16.380 1.00 85.12 93 CYS A C 1
ATOM 748 O O . CYS A 1 93 ? 9.527 -22.251 -16.720 1.00 85.12 93 CYS A O 1
ATOM 750 N N . ARG A 1 94 ? 7.734 -20.942 -16.408 1.00 87.12 94 ARG A N 1
ATOM 751 C CA . ARG A 1 94 ? 6.739 -21.934 -16.858 1.00 87.12 94 ARG A CA 1
ATOM 752 C C . ARG A 1 94 ? 6.616 -22.037 -18.380 1.00 87.12 94 ARG A C 1
ATOM 754 O O . ARG A 1 94 ? 5.892 -22.904 -18.864 1.00 87.12 94 ARG A O 1
ATOM 761 N N . THR A 1 95 ? 7.312 -21.185 -19.131 1.00 82.56 95 THR A N 1
ATOM 762 C CA . THR A 1 95 ? 7.178 -21.071 -20.585 1.00 82.56 95 THR A CA 1
ATOM 763 C C . THR A 1 95 ? 8.498 -21.440 -21.280 1.00 82.56 95 THR A C 1
ATOM 765 O O . THR A 1 95 ? 9.369 -20.583 -21.439 1.00 82.56 95 THR A O 1
ATOM 768 N N . PRO A 1 96 ? 8.661 -22.689 -21.772 1.00 79.62 96 PRO A N 1
ATOM 769 C CA . PRO A 1 96 ? 9.960 -23.219 -22.211 1.00 79.62 96 PRO A CA 1
ATOM 770 C C . PRO A 1 96 ? 10.686 -22.411 -23.298 1.00 79.62 96 PRO A C 1
ATOM 772 O O . PRO A 1 96 ? 11.913 -22.358 -23.332 1.00 79.62 96 PRO A O 1
ATOM 775 N N . HIS A 1 97 ? 9.944 -21.775 -24.210 1.00 79.69 97 HIS A N 1
ATOM 776 C CA . HIS A 1 97 ? 10.532 -20.974 -25.291 1.00 79.69 97 HIS A CA 1
ATOM 777 C C . HIS A 1 97 ? 11.018 -19.591 -24.829 1.00 79.69 97 HIS A C 1
ATOM 779 O O . HIS A 1 97 ? 11.810 -18.958 -25.527 1.00 79.69 97 HIS A O 1
ATOM 785 N N . LEU A 1 98 ? 10.557 -19.121 -23.667 1.00 76.38 98 LEU A N 1
ATOM 786 C CA . LEU A 1 98 ? 11.046 -17.900 -23.030 1.00 76.38 98 LEU A CA 1
ATOM 787 C C . LEU A 1 98 ? 12.207 -18.211 -22.082 1.00 76.38 98 LEU A C 1
ATOM 789 O O . LEU A 1 98 ? 13.197 -17.484 -22.093 1.00 76.38 98 LEU A O 1
ATOM 793 N N . SER A 1 99 ? 12.118 -19.309 -21.322 1.00 68.19 99 SER A N 1
ATOM 794 C CA . SER A 1 99 ? 13.135 -19.697 -20.338 1.00 68.19 99 SER A CA 1
ATOM 795 C C . SER A 1 99 ? 14.457 -20.149 -20.962 1.00 68.19 99 SER A C 1
ATOM 797 O O . SER A 1 99 ? 15.514 -19.892 -20.402 1.00 68.19 99 SER A O 1
ATOM 799 N N . ASN A 1 100 ? 14.416 -20.795 -22.132 1.00 77.12 100 ASN A N 1
ATOM 800 C CA . ASN A 1 100 ? 15.608 -21.349 -22.790 1.00 77.12 100 ASN A CA 1
ATOM 801 C C . ASN A 1 100 ? 16.222 -20.395 -23.828 1.00 77.12 100 ASN A C 1
ATOM 803 O O . ASN A 1 100 ? 17.027 -20.811 -24.667 1.00 77.12 100 ASN A O 1
ATOM 807 N N . ARG A 1 101 ? 15.804 -19.125 -23.841 1.00 77.31 101 ARG A N 1
ATOM 808 C CA . ARG A 1 101 ? 16.258 -18.163 -24.844 1.00 77.31 101 ARG A CA 1
ATOM 809 C C . ARG A 1 101 ? 17.706 -17.732 -24.546 1.00 77.31 101 ARG A C 1
ATOM 811 O O . ARG A 1 101 ? 18.010 -17.391 -23.406 1.00 77.31 101 ARG A O 1
ATOM 818 N N . PRO A 1 102 ? 18.604 -17.686 -25.548 1.00 73.75 102 PRO A N 1
ATOM 819 C CA . PRO A 1 102 ? 19.972 -17.215 -25.341 1.00 73.75 102 PRO A CA 1
ATOM 820 C C . PRO A 1 102 ? 20.005 -15.790 -24.769 1.00 73.75 102 PRO A C 1
ATOM 822 O O . PRO A 1 102 ? 19.314 -14.908 -25.282 1.00 73.75 102 PRO A O 1
ATOM 825 N N . GLY A 1 103 ? 20.822 -15.570 -23.735 1.00 70.94 103 GLY A N 1
ATOM 826 C CA . GLY A 1 103 ? 20.966 -14.271 -23.065 1.00 70.94 103 GLY A CA 1
ATOM 827 C C . GLY A 1 103 ? 19.945 -13.986 -21.957 1.00 70.94 103 GLY A C 1
ATOM 828 O O . GLY A 1 103 ? 19.937 -12.880 -21.425 1.00 70.94 103 GLY A O 1
ATOM 829 N N . VAL A 1 104 ? 19.095 -14.957 -21.610 1.00 82.69 104 VAL A N 1
ATOM 830 C CA . VAL A 1 104 ? 18.202 -14.896 -20.446 1.00 82.69 104 VAL A CA 1
ATOM 831 C C . VAL A 1 104 ? 18.899 -15.548 -19.250 1.00 82.69 104 VAL A C 1
ATOM 833 O O . VAL A 1 104 ? 19.230 -16.730 -19.299 1.00 82.69 104 VAL A O 1
ATOM 836 N N . ASP A 1 105 ? 19.123 -14.773 -18.190 1.00 86.81 105 ASP A N 1
ATOM 837 C CA . ASP A 1 105 ? 19.730 -15.220 -16.934 1.00 86.81 105 ASP A CA 1
ATOM 838 C C . ASP A 1 105 ? 18.676 -15.229 -15.820 1.00 86.81 105 ASP A C 1
ATOM 840 O O . ASP A 1 105 ? 18.513 -14.273 -15.064 1.00 86.81 105 ASP A O 1
ATOM 844 N N . LEU A 1 106 ? 17.903 -16.314 -15.748 1.00 87.69 106 LEU A N 1
ATOM 845 C CA . LEU A 1 106 ? 16.857 -16.451 -14.730 1.00 87.69 106 LEU A CA 1
ATOM 846 C C . LEU A 1 106 ? 17.429 -16.687 -13.330 1.00 87.69 106 LEU A C 1
ATOM 848 O O . LEU A 1 106 ? 16.796 -16.295 -12.354 1.00 87.69 106 LEU A O 1
ATOM 852 N N . GLU A 1 107 ? 18.611 -17.294 -13.214 1.00 88.19 107 GLU A N 1
ATOM 853 C CA . GLU A 1 107 ? 19.245 -17.503 -11.911 1.00 88.19 107 GLU A CA 1
ATOM 854 C C . GLU A 1 107 ? 19.715 -16.171 -11.316 1.00 88.19 107 GLU A C 1
ATOM 856 O O . GLU A 1 107 ? 19.460 -15.897 -10.142 1.00 88.19 107 GLU A O 1
ATOM 861 N N . GLY A 1 108 ? 20.347 -15.319 -12.130 1.00 82.25 108 GLY A N 1
ATOM 862 C CA . GLY A 1 108 ? 20.708 -13.957 -11.744 1.00 82.25 108 GLY A CA 1
ATOM 863 C C . GLY A 1 108 ? 19.484 -13.130 -11.362 1.00 82.25 108 GLY A C 1
ATOM 864 O O . GLY A 1 108 ? 19.458 -12.538 -10.287 1.00 82.25 108 GLY A O 1
ATOM 865 N N . VAL A 1 109 ? 18.421 -13.177 -12.171 1.00 87.62 109 VAL A N 1
ATOM 866 C CA . VAL A 1 109 ? 17.176 -12.451 -11.868 1.00 87.62 109 VAL A CA 1
ATOM 867 C C . VAL A 1 109 ? 16.509 -12.938 -10.579 1.00 87.62 109 VAL A C 1
ATOM 869 O O . VAL A 1 109 ? 15.996 -12.123 -9.816 1.00 87.62 109 VAL A O 1
ATOM 872 N N . ARG A 1 110 ? 16.542 -14.242 -10.281 1.00 94.38 110 ARG A N 1
ATOM 873 C CA . ARG A 1 110 ? 16.038 -14.756 -9.000 1.00 94.38 110 ARG A CA 1
ATOM 874 C C . ARG A 1 110 ? 16.798 -14.155 -7.820 1.00 94.38 110 ARG A C 1
ATOM 876 O O . ARG A 1 110 ? 16.166 -13.693 -6.878 1.00 94.38 110 ARG A O 1
ATOM 883 N N . LYS A 1 111 ? 18.133 -14.104 -7.900 1.00 83.81 111 LYS A N 1
ATOM 884 C CA . LYS A 1 111 ? 18.977 -13.492 -6.859 1.00 83.81 111 LYS A CA 1
ATOM 885 C C . LYS A 1 111 ? 18.667 -12.008 -6.680 1.00 83.81 111 LYS A C 1
ATOM 887 O O . LYS A 1 111 ? 18.575 -11.554 -5.548 1.00 83.81 111 LYS A O 1
ATOM 892 N N . GLU A 1 112 ? 18.479 -11.269 -7.772 1.00 83.56 112 GLU A N 1
ATOM 893 C CA . GLU A 1 112 ? 18.089 -9.853 -7.718 1.00 83.56 112 GLU A CA 1
ATOM 894 C C . GLU A 1 112 ? 16.743 -9.661 -7.011 1.00 83.56 112 GLU A C 1
ATOM 896 O O . GLU A 1 112 ? 16.639 -8.816 -6.128 1.00 83.56 112 GLU A O 1
ATOM 901 N N . LEU A 1 113 ? 15.735 -10.472 -7.346 1.00 82.38 113 LEU A N 1
ATOM 902 C CA . LEU A 1 113 ? 14.424 -10.422 -6.694 1.00 82.38 113 LEU A CA 1
ATOM 903 C C . LEU A 1 113 ? 14.494 -10.797 -5.208 1.00 82.38 113 LEU A C 1
ATOM 905 O O . LEU A 1 113 ? 13.813 -10.176 -4.397 1.00 82.38 113 LEU A O 1
ATOM 909 N N . ASP A 1 114 ? 15.321 -11.778 -4.841 1.00 85.31 114 ASP A N 1
ATOM 910 C CA . ASP A 1 114 ? 15.514 -12.176 -3.442 1.00 85.31 114 ASP A CA 1
ATOM 911 C C . ASP A 1 114 ? 16.188 -11.058 -2.631 1.00 85.31 114 ASP A C 1
ATOM 913 O O . ASP A 1 114 ? 15.748 -10.751 -1.524 1.00 85.31 114 ASP A O 1
ATOM 917 N N . ILE A 1 115 ? 17.217 -10.410 -3.194 1.00 80.50 115 ILE A N 1
ATOM 918 C CA . ILE A 1 115 ? 17.889 -9.253 -2.579 1.00 80.50 115 ILE A CA 1
ATOM 919 C C . ILE A 1 115 ? 16.911 -8.089 -2.427 1.00 80.50 115 ILE A C 1
ATOM 921 O O . ILE A 1 115 ? 16.834 -7.495 -1.356 1.00 80.50 115 ILE A O 1
ATOM 925 N N . LEU A 1 116 ? 16.152 -7.782 -3.478 1.00 82.75 116 LEU A N 1
ATOM 926 C CA . LEU A 1 116 ? 15.171 -6.703 -3.480 1.00 82.75 116 LEU A CA 1
ATOM 927 C C . LEU A 1 116 ? 14.054 -6.961 -2.461 1.00 82.75 116 LEU A C 1
ATOM 929 O O . LEU A 1 116 ? 13.689 -6.062 -1.712 1.00 82.75 116 LEU A O 1
ATOM 933 N N . SER A 1 117 ? 13.567 -8.202 -2.373 1.00 81.31 117 SER A N 1
ATOM 934 C CA . SER A 1 117 ? 12.587 -8.603 -1.364 1.00 81.31 117 SER A CA 1
ATOM 935 C C . SER A 1 117 ? 13.147 -8.481 0.050 1.00 81.31 117 SER A C 1
ATOM 937 O O . SER A 1 117 ? 12.431 -8.016 0.929 1.00 81.31 117 SER A O 1
ATOM 939 N N . ALA A 1 118 ? 14.395 -8.891 0.291 1.00 79.00 118 ALA A N 1
ATOM 940 C CA . ALA A 1 118 ? 15.029 -8.738 1.599 1.00 79.00 118 ALA A CA 1
ATOM 941 C C . ALA A 1 118 ? 15.197 -7.254 1.960 1.00 79.00 118 ALA A C 1
ATOM 943 O O . ALA A 1 118 ? 14.788 -6.837 3.038 1.00 79.00 118 ALA A O 1
ATOM 944 N N . TYR A 1 119 ? 15.689 -6.442 1.022 1.00 73.81 119 TYR A N 1
ATOM 945 C CA . TYR A 1 119 ? 15.832 -5.000 1.201 1.00 73.81 119 TYR A CA 1
ATOM 946 C C . TYR A 1 119 ? 14.494 -4.324 1.516 1.00 73.81 119 TYR A C 1
ATOM 948 O O . TYR A 1 119 ? 14.428 -3.523 2.440 1.00 73.81 119 TYR A O 1
ATOM 956 N N . GLN A 1 120 ? 13.416 -4.665 0.807 1.00 76.06 120 GLN A N 1
ATOM 957 C CA . GLN A 1 120 ? 12.084 -4.110 1.069 1.00 76.06 120 GLN A CA 1
ATOM 958 C C . GLN A 1 120 ? 11.438 -4.619 2.359 1.00 76.06 120 GLN A C 1
ATOM 960 O O . GLN A 1 120 ? 10.547 -3.950 2.875 1.00 76.06 120 GLN A O 1
ATOM 965 N N . LEU A 1 121 ? 11.843 -5.787 2.866 1.00 73.94 121 LEU A N 1
ATOM 966 C CA . LEU A 1 121 ? 11.417 -6.280 4.177 1.00 73.94 121 LEU A CA 1
ATOM 967 C C . LEU A 1 121 ? 12.154 -5.552 5.305 1.00 73.94 121 LEU A C 1
ATOM 969 O O . LEU A 1 121 ? 11.518 -5.168 6.283 1.00 73.94 121 LEU A O 1
ATOM 973 N N . ASP A 1 122 ? 13.459 -5.331 5.146 1.00 71.06 122 ASP A N 1
ATOM 974 C CA . ASP A 1 122 ? 14.303 -4.633 6.124 1.00 71.06 122 ASP A CA 1
ATOM 975 C C . ASP A 1 122 ? 14.039 -3.119 6.142 1.00 71.06 122 ASP A C 1
ATOM 977 O O . ASP A 1 122 ? 14.094 -2.487 7.192 1.00 71.06 122 ASP A O 1
ATOM 981 N N . ASN A 1 123 ? 13.728 -2.549 4.976 1.00 61.00 123 ASN A N 1
ATOM 982 C CA . ASN A 1 123 ? 13.380 -1.140 4.766 1.00 61.00 123 ASN A CA 1
ATOM 983 C C . ASN A 1 123 ? 11.905 -0.995 4.419 1.00 61.00 123 ASN A C 1
ATOM 985 O O . ASN A 1 123 ? 11.508 -0.065 3.710 1.00 61.00 123 ASN A O 1
ATOM 989 N N . ARG A 1 124 ? 11.081 -1.934 4.895 1.00 59.56 124 ARG A N 1
ATOM 990 C CA . ARG A 1 124 ? 9.647 -1.705 4.907 1.00 59.56 124 ARG A CA 1
ATOM 991 C C . ARG A 1 124 ? 9.478 -0.355 5.605 1.00 59.56 124 ARG A C 1
ATOM 993 O O . ARG A 1 124 ? 10.090 -0.163 6.662 1.00 59.56 124 ARG A O 1
ATOM 1000 N N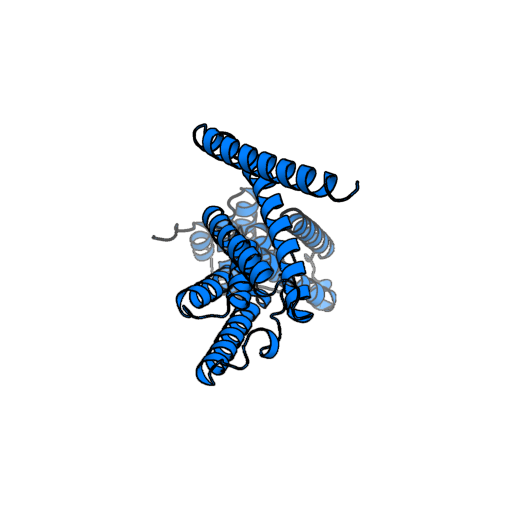 . PRO A 1 125 ? 8.660 0.574 5.078 1.00 49.66 125 PRO A N 1
ATOM 1001 C CA . PRO A 1 125 ? 8.110 1.621 5.903 1.00 49.66 125 PRO A CA 1
ATOM 1002 C C . PRO A 1 125 ? 7.647 0.948 7.185 1.00 49.66 125 PRO A C 1
ATOM 1004 O O . PRO A 1 125 ? 7.349 -0.256 7.198 1.00 49.66 125 PRO A O 1
ATOM 1007 N N . THR A 1 126 ? 7.476 1.702 8.250 1.00 47.81 126 THR A N 1
ATOM 1008 C CA . THR A 1 126 ? 6.748 1.217 9.421 1.00 47.81 126 THR A CA 1
ATOM 1009 C C . THR A 1 126 ? 5.263 0.953 9.080 1.00 47.81 126 THR A C 1
ATOM 1011 O O . THR A 1 126 ? 4.366 1.228 9.855 1.00 47.81 126 THR A O 1
ATOM 1014 N N . PHE A 1 127 ? 4.971 0.419 7.891 1.00 39.94 127 PHE A N 1
ATOM 1015 C CA . PHE A 1 127 ? 3.843 -0.388 7.512 1.00 39.94 127 PHE A CA 1
ATOM 1016 C C . PHE A 1 127 ? 3.692 -1.519 8.526 1.00 39.94 127 PHE A C 1
ATOM 1018 O O . PHE A 1 127 ? 4.228 -2.627 8.397 1.00 39.94 127 PHE A O 1
ATOM 1025 N N . ARG A 1 128 ? 2.921 -1.197 9.560 1.00 45.19 128 ARG A N 1
ATOM 1026 C CA . ARG A 1 128 ? 2.307 -2.146 10.472 1.00 45.19 128 ARG A CA 1
ATOM 1027 C C . ARG A 1 128 ? 1.437 -3.073 9.609 1.00 45.19 128 ARG A C 1
ATOM 1029 O O . ARG A 1 128 ? 0.447 -2.603 9.053 1.00 45.19 128 ARG A O 1
ATOM 1036 N N . PRO A 1 129 ? 1.784 -4.367 9.440 1.00 38.62 129 PRO A N 1
ATOM 1037 C CA . PRO A 1 129 ? 1.161 -5.261 8.451 1.00 38.62 129 PRO A CA 1
ATOM 1038 C C . PRO A 1 129 ? -0.294 -5.622 8.750 1.00 38.62 129 PRO A C 1
ATOM 1040 O O . PRO A 1 129 ? -0.889 -6.447 8.066 1.00 38.62 129 PRO A O 1
ATOM 1043 N N . THR A 1 130 ? -0.854 -5.039 9.793 1.00 43.62 130 THR A N 1
ATOM 1044 C CA . THR A 1 130 ? -2.245 -5.151 10.148 1.00 43.62 130 THR A CA 1
ATOM 1045 C C . THR A 1 130 ? -2.629 -3.773 10.657 1.00 43.62 130 THR A C 1
ATOM 1047 O O . THR A 1 130 ? -2.233 -3.416 11.769 1.00 43.62 130 THR A O 1
ATOM 1050 N N . LEU A 1 131 ? -3.479 -3.039 9.922 1.00 51.34 131 LEU A N 1
ATOM 1051 C CA . LEU A 1 131 ? -4.587 -2.391 10.626 1.00 51.34 131 LEU A CA 1
ATOM 1052 C C . LEU A 1 131 ? -5.052 -3.424 11.647 1.00 51.34 131 LEU A C 1
ATOM 1054 O O . LEU A 1 131 ? -5.255 -4.574 11.242 1.00 51.34 131 LEU A O 1
ATOM 1058 N N . PRO A 1 132 ? -5.104 -3.110 12.941 1.00 52.94 132 PRO A N 1
ATOM 1059 C CA . PRO A 1 132 ? -5.556 -4.069 13.928 1.00 52.94 132 PRO A CA 1
ATOM 1060 C C . PRO A 1 132 ? -6.891 -4.631 13.434 1.00 52.94 132 PRO A C 1
ATOM 1062 O O . PRO A 1 132 ? -7.923 -3.976 13.535 1.00 52.94 132 PRO A O 1
ATOM 1065 N N . GLN A 1 133 ? -6.882 -5.866 12.918 1.00 48.97 133 GLN A N 1
ATOM 1066 C CA . GLN A 1 133 ? -8.099 -6.620 12.608 1.00 48.97 133 GLN A CA 1
ATOM 1067 C C . GLN A 1 133 ? -8.958 -6.772 13.876 1.00 48.97 133 GLN A C 1
ATOM 1069 O O . GLN A 1 133 ? -10.087 -7.233 13.813 1.00 48.97 133 GLN A O 1
ATOM 1074 N N . SER A 1 134 ? -8.415 -6.384 15.036 1.00 55.00 134 SER A N 1
ATOM 1075 C CA . SER A 1 134 ? -9.059 -6.259 16.331 1.00 55.00 134 SER A CA 1
ATOM 1076 C C . SER A 1 134 ? -9.829 -4.946 16.567 1.00 55.00 134 SER A C 1
ATOM 1078 O O . SER A 1 134 ? -10.605 -4.907 17.517 1.00 55.00 134 SER A O 1
ATOM 1080 N N . LEU A 1 135 ? -9.698 -3.897 15.738 1.00 72.44 135 LEU A N 1
ATOM 1081 C CA . LEU A 1 135 ? -10.539 -2.681 15.799 1.00 72.44 135 LEU A CA 1
ATOM 1082 C C . LEU A 1 135 ? -11.829 -2.833 14.975 1.00 72.44 135 LEU A C 1
ATOM 1084 O O . LEU A 1 135 ? -12.219 -1.944 14.212 1.00 72.44 135 LEU A O 1
ATOM 1088 N N . VAL A 1 136 ? -12.493 -3.978 15.125 1.00 80.56 136 VAL A N 1
ATOM 1089 C CA . VAL A 1 136 ? -13.853 -4.179 14.611 1.00 80.56 136 VAL A CA 1
ATOM 1090 C C . VAL A 1 136 ? -14.792 -3.317 15.444 1.00 80.56 136 VAL A C 1
ATOM 1092 O O . VAL A 1 136 ? -14.757 -3.386 16.673 1.00 80.56 136 VAL A O 1
ATOM 1095 N N . LEU A 1 137 ? -15.606 -2.493 14.782 1.00 85.38 137 LEU A N 1
ATOM 1096 C CA . LEU A 1 137 ? -16.598 -1.683 15.481 1.00 85.38 137 LEU A CA 1
ATOM 1097 C C . LEU A 1 137 ? -17.579 -2.586 16.246 1.00 85.38 137 LEU A C 1
ATOM 1099 O O . LEU A 1 137 ? -17.965 -3.635 15.718 1.00 85.38 137 LEU A O 1
ATOM 1103 N N . PRO A 1 138 ? -17.985 -2.198 17.469 1.00 86.69 138 PRO A N 1
ATOM 1104 C CA . PRO A 1 138 ? -19.071 -2.864 18.178 1.00 86.69 138 PRO A CA 1
ATOM 1105 C C . PRO A 1 138 ? -20.373 -2.874 17.366 1.00 86.69 138 PRO A C 1
ATOM 1107 O O . PRO A 1 138 ? -20.516 -2.167 16.369 1.00 86.69 138 PRO A O 1
ATOM 1110 N N . SER A 1 139 ? -21.320 -3.707 17.784 1.00 85.69 139 SER A N 1
ATOM 1111 C CA . SER A 1 139 ? -22.644 -3.763 17.161 1.00 85.69 139 SER A CA 1
ATOM 1112 C C . SER A 1 139 ? -23.424 -2.456 17.352 1.00 85.69 139 SER A C 1
ATOM 1114 O O . SER A 1 139 ? -23.198 -1.743 18.332 1.00 85.69 139 SER A O 1
ATOM 1116 N N . ASN A 1 140 ? -24.367 -2.164 16.444 1.00 84.38 140 ASN A N 1
ATOM 1117 C CA . ASN A 1 140 ? -25.238 -0.988 16.552 1.00 84.38 140 ASN A CA 1
ATOM 1118 C C . ASN A 1 140 ? -25.977 -0.978 17.906 1.00 84.38 140 ASN A C 1
ATOM 1120 O O . ASN A 1 140 ? -25.951 0.041 18.583 1.00 84.38 140 ASN A O 1
ATOM 1124 N N . ASP A 1 141 ? -26.479 -2.130 18.371 1.00 83.50 141 ASP A N 1
ATOM 1125 C CA . ASP A 1 141 ? -27.128 -2.303 19.687 1.00 83.50 141 ASP A CA 1
ATOM 1126 C C . ASP A 1 141 ? -26.261 -1.862 20.884 1.00 83.50 141 ASP A C 1
ATOM 1128 O O . ASP A 1 141 ? -26.775 -1.514 21.944 1.00 83.50 141 ASP A O 1
ATOM 1132 N N . SER A 1 142 ? -24.934 -1.921 20.747 1.00 84.56 142 SER A N 1
ATOM 1133 C CA . SER A 1 142 ? -23.986 -1.507 21.787 1.00 84.56 142 SER A CA 1
ATOM 1134 C C . SER A 1 142 ? -23.555 -0.044 21.663 1.00 84.56 142 SER A C 1
ATOM 1136 O O . SER A 1 142 ? -22.977 0.513 22.601 1.00 84.56 142 SER A O 1
ATOM 1138 N N . MET A 1 143 ? -23.754 0.552 20.490 1.00 83.31 143 MET A N 1
ATOM 1139 C CA . MET A 1 143 ? -23.340 1.916 20.160 1.00 83.31 143 MET A CA 1
ATOM 1140 C C . MET A 1 143 ? -24.491 2.911 20.225 1.00 83.31 143 MET A C 1
ATOM 1142 O O . MET A 1 143 ? -24.223 4.099 20.405 1.00 83.31 143 MET A O 1
ATOM 1146 N N . LEU A 1 144 ? -25.717 2.414 20.085 1.00 81.75 144 LEU A N 1
ATOM 1147 C CA . LEU A 1 144 ? -26.953 3.159 20.201 1.00 81.75 144 LEU A CA 1
ATOM 1148 C C . LEU A 1 144 ? -27.613 2.890 21.558 1.00 81.75 144 LEU A C 1
ATOM 1150 O O . LEU A 1 144 ? -27.457 1.822 22.156 1.00 81.75 144 LEU A O 1
ATOM 1154 N N . SER A 1 145 ? -28.327 3.883 22.064 1.00 76.56 145 SER A N 1
ATOM 1155 C CA . SER A 1 145 ? -29.179 3.778 23.241 1.00 76.56 145 SER A CA 1
ATOM 1156 C C . SER A 1 145 ? -30.627 3.468 22.854 1.00 76.56 145 SER A C 1
ATOM 1158 O O . SER A 1 145 ? -31.051 3.746 21.738 1.00 76.56 145 SER A O 1
ATOM 1160 N N . ASP A 1 146 ? -31.418 2.949 23.801 1.00 75.00 146 ASP A N 1
ATOM 1161 C CA . ASP A 1 146 ? -32.862 2.726 23.598 1.00 75.00 146 ASP A CA 1
ATOM 1162 C C . ASP A 1 146 ? -33.636 4.032 23.289 1.00 75.00 146 ASP A C 1
ATOM 1164 O O . ASP A 1 146 ? -34.782 3.974 22.839 1.00 75.00 146 ASP A O 1
ATOM 1168 N N . ASP A 1 147 ? -33.033 5.196 23.568 1.00 79.69 147 ASP A N 1
ATOM 1169 C CA . ASP A 1 147 ? -33.606 6.526 23.341 1.00 79.69 147 ASP A CA 1
ATOM 1170 C C . ASP A 1 147 ? -33.154 7.156 22.004 1.00 79.69 147 ASP A C 1
ATOM 1172 O O . ASP A 1 147 ? -33.615 8.255 21.675 1.00 79.69 147 ASP A O 1
ATOM 1176 N N . ASP A 1 148 ? -32.274 6.493 21.245 1.00 82.75 148 ASP A N 1
ATOM 1177 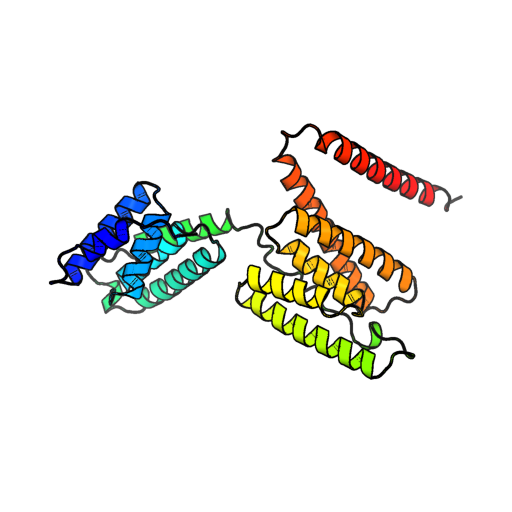C CA . ASP A 1 148 ? -31.763 7.013 19.974 1.00 82.75 148 ASP A CA 1
ATOM 1178 C C . ASP A 1 148 ? -32.830 6.940 18.871 1.00 82.75 148 ASP A C 1
ATOM 1180 O O . ASP A 1 148 ? -33.733 6.098 18.856 1.00 82.75 148 ASP A O 1
ATOM 1184 N N . THR A 1 149 ? -32.745 7.881 17.939 1.00 83.50 149 THR A N 1
ATOM 1185 C CA . THR A 1 149 ? -33.700 8.051 16.843 1.00 83.50 149 THR A CA 1
ATOM 1186 C C . THR A 1 149 ? -33.340 7.199 15.625 1.00 83.50 149 THR A C 1
ATOM 1188 O O . THR A 1 149 ? -32.175 6.892 15.392 1.00 83.50 149 THR A O 1
ATOM 1191 N N . GLU A 1 150 ? -34.331 6.890 14.778 1.00 84.69 150 GLU A N 1
ATOM 1192 C CA . GLU A 1 150 ? -34.086 6.236 13.476 1.00 84.69 150 GLU A CA 1
ATOM 1193 C C . GLU A 1 150 ? -33.069 7.028 12.624 1.00 84.69 150 GLU A C 1
ATOM 1195 O O . GLU A 1 150 ? -32.253 6.438 11.925 1.00 84.69 150 GLU A O 1
ATOM 1200 N N . GLU A 1 151 ? -33.050 8.365 12.733 1.00 84.19 151 GLU A N 1
ATOM 1201 C CA . GLU A 1 151 ? -32.070 9.219 12.043 1.00 84.19 151 GLU A CA 1
ATOM 1202 C C . GLU A 1 151 ? -30.630 9.018 12.556 1.00 84.19 151 GLU A C 1
ATOM 1204 O O . GLU A 1 151 ? -29.678 9.164 11.788 1.00 84.19 151 GLU A O 1
ATOM 1209 N N . GLU A 1 152 ? -30.445 8.704 13.841 1.00 82.31 152 GLU A N 1
ATOM 1210 C CA . GLU A 1 152 ? -29.129 8.414 14.429 1.00 82.31 152 GLU A CA 1
ATOM 1211 C C . GLU A 1 152 ? -28.636 7.014 14.040 1.00 82.31 152 GLU A C 1
ATOM 1213 O O . GLU A 1 152 ? -27.442 6.835 13.785 1.00 82.31 152 GLU A O 1
ATOM 1218 N N . GLU A 1 153 ? -29.547 6.045 13.922 1.00 84.50 153 GLU A N 1
ATOM 1219 C CA . GLU A 1 153 ? -29.244 4.711 13.395 1.00 84.50 153 GLU A CA 1
ATOM 1220 C C . GLU A 1 153 ? -28.831 4.772 11.913 1.00 84.50 153 GLU A C 1
ATOM 1222 O O . GLU A 1 153 ? -27.783 4.234 11.549 1.00 84.50 153 GLU A O 1
ATOM 1227 N N . GLU A 1 154 ? -29.574 5.508 11.076 1.00 86.12 154 GLU A N 1
ATOM 1228 C CA . GLU A 1 154 ? -29.236 5.710 9.658 1.00 86.12 154 GLU A CA 1
ATOM 1229 C C . GLU A 1 154 ? -27.874 6.398 9.479 1.00 86.12 154 GLU A C 1
ATOM 1231 O O . GLU A 1 154 ? -27.067 5.976 8.648 1.00 86.12 154 GLU A O 1
ATOM 1236 N N . GLN A 1 155 ? -27.579 7.423 10.287 1.00 86.31 155 GLN A N 1
ATOM 1237 C CA . GLN A 1 155 ? -26.270 8.085 10.263 1.00 86.31 155 GLN A CA 1
ATOM 1238 C C . GLN A 1 155 ? -25.139 7.140 10.668 1.00 86.31 155 GLN A C 1
ATOM 1240 O O . GLN A 1 155 ? -24.048 7.204 10.099 1.00 86.31 155 GLN A O 1
ATOM 1245 N N . LEU A 1 156 ? -25.365 6.273 11.659 1.00 86.19 156 LEU A N 1
ATOM 1246 C CA . LEU A 1 156 ? -24.359 5.303 12.071 1.00 86.19 156 LEU A CA 1
ATOM 1247 C C . LEU A 1 156 ? -24.046 4.318 10.938 1.00 86.19 156 LEU A C 1
ATOM 1249 O O . LEU A 1 156 ? -22.870 4.047 10.683 1.00 86.19 156 LEU A O 1
ATOM 1253 N N . ASP A 1 157 ? -25.068 3.816 10.250 1.00 87.19 157 ASP A N 1
ATOM 1254 C CA . ASP A 1 157 ? -24.890 2.908 9.118 1.00 87.19 157 ASP A CA 1
ATOM 1255 C C . ASP A 1 157 ? -24.185 3.592 7.936 1.00 87.19 157 ASP A C 1
ATOM 1257 O O . ASP A 1 157 ? -23.239 3.025 7.387 1.00 87.19 157 ASP A O 1
ATOM 1261 N N . GLU A 1 158 ? -24.536 4.842 7.618 1.00 89.25 158 GLU A N 1
ATOM 1262 C CA . GLU A 1 158 ? -23.864 5.628 6.572 1.00 89.25 158 GLU A CA 1
ATOM 1263 C C . GLU A 1 158 ? -22.362 5.786 6.857 1.00 89.25 158 GLU A C 1
ATOM 1265 O O . GLU A 1 158 ? -21.517 5.521 5.999 1.00 89.25 158 GLU A O 1
ATOM 1270 N N . VAL A 1 159 ? -21.999 6.141 8.094 1.00 88.81 159 VAL A N 1
ATOM 1271 C CA . VAL A 1 159 ? -20.588 6.278 8.486 1.00 88.81 159 VAL A CA 1
ATOM 1272 C C . VAL A 1 159 ? -19.854 4.937 8.418 1.00 88.81 159 VAL A C 1
ATOM 1274 O O . VAL A 1 159 ? -18.664 4.898 8.085 1.00 88.81 159 VAL A O 1
ATOM 1277 N N . ARG A 1 160 ? -20.525 3.826 8.741 1.00 87.31 160 ARG A N 1
ATOM 1278 C CA . ARG A 1 160 ? -19.935 2.483 8.641 1.00 87.31 160 ARG A CA 1
ATOM 1279 C C . ARG A 1 160 ? -19.679 2.087 7.190 1.00 87.31 160 ARG A C 1
ATOM 1281 O O . ARG A 1 160 ? -18.626 1.503 6.926 1.00 87.31 160 ARG A O 1
ATOM 1288 N N . ASP A 1 161 ? -20.577 2.437 6.278 1.00 87.56 161 ASP A N 1
ATOM 1289 C CA . ASP A 1 161 ? -20.400 2.213 4.842 1.00 87.56 161 ASP A CA 1
ATOM 1290 C C . ASP A 1 161 ? -19.235 3.043 4.285 1.00 87.56 161 ASP A C 1
ATOM 1292 O O . ASP A 1 161 ? -18.377 2.502 3.583 1.00 87.56 161 ASP A O 1
ATOM 1296 N N . GLU A 1 162 ? -19.123 4.316 4.672 1.00 89.25 162 GLU A N 1
ATOM 1297 C CA . GLU A 1 162 ? -17.976 5.166 4.316 1.00 89.25 162 GLU A CA 1
ATOM 1298 C C . GLU A 1 162 ? -16.658 4.607 4.882 1.00 89.25 162 GLU A C 1
ATOM 1300 O O . GLU A 1 162 ? -15.647 4.526 4.180 1.00 89.25 162 GLU A O 1
ATOM 1305 N N . CYS A 1 163 ? -16.664 4.129 6.132 1.00 86.06 163 CYS A N 1
ATOM 1306 C CA . CYS A 1 163 ? -15.509 3.450 6.725 1.00 86.06 163 CYS A CA 1
ATOM 1307 C C . CYS A 1 163 ? -15.121 2.184 5.947 1.00 86.06 163 CYS A C 1
ATOM 1309 O O . CYS A 1 163 ? -13.933 1.947 5.742 1.00 86.06 163 CYS A O 1
ATOM 1311 N N . ALA A 1 164 ? -16.089 1.383 5.495 1.00 84.94 164 ALA A N 1
ATOM 1312 C CA . ALA A 1 164 ? -15.819 0.201 4.677 1.00 84.94 164 ALA A CA 1
ATOM 1313 C C . ALA A 1 164 ? -15.261 0.580 3.293 1.00 84.94 164 ALA A C 1
ATOM 1315 O O . ALA A 1 164 ? -14.367 -0.091 2.770 1.00 84.94 164 ALA A O 1
ATOM 1316 N N . GLY A 1 165 ? -15.749 1.684 2.719 1.00 83.50 165 GLY A N 1
ATOM 1317 C CA . GLY A 1 165 ? -15.192 2.291 1.513 1.00 83.50 165 GLY A CA 1
ATOM 1318 C C . GLY A 1 165 ? -13.727 2.688 1.701 1.00 83.50 165 GLY A C 1
ATOM 1319 O O . GLY A 1 165 ? -12.883 2.314 0.884 1.00 83.50 165 GLY A O 1
ATOM 1320 N N . ALA A 1 166 ? -13.403 3.360 2.808 1.00 84.50 166 ALA A N 1
ATOM 1321 C CA . ALA A 1 166 ? -12.029 3.709 3.158 1.00 84.50 166 ALA A CA 1
ATOM 1322 C C . ALA A 1 166 ? -11.157 2.457 3.356 1.00 84.50 166 ALA A C 1
ATOM 1324 O O . ALA A 1 166 ? -10.085 2.366 2.761 1.00 84.50 166 ALA A O 1
ATOM 1325 N N . ASP A 1 167 ? -11.625 1.459 4.111 1.00 81.69 167 ASP A N 1
ATOM 1326 C CA . ASP A 1 167 ? -10.888 0.209 4.350 1.00 81.69 167 ASP A CA 1
ATOM 1327 C C . ASP A 1 167 ? -10.517 -0.497 3.026 1.00 81.69 167 ASP A C 1
ATOM 1329 O O . ASP A 1 167 ? -9.434 -1.072 2.908 1.00 81.69 167 ASP A O 1
ATOM 1333 N N . SER A 1 168 ? -11.347 -0.375 1.981 1.00 77.06 168 SER A N 1
ATOM 1334 C CA . SER A 1 168 ? -11.004 -0.901 0.654 1.00 77.06 168 SER A CA 1
ATOM 1335 C C . SER A 1 168 ? -9.776 -0.218 0.033 1.00 77.06 168 SER A C 1
ATOM 1337 O O . SER A 1 168 ? -8.957 -0.892 -0.590 1.00 77.06 168 SER A O 1
ATOM 1339 N N . LEU A 1 169 ? -9.589 1.093 0.236 1.00 73.94 169 LEU A N 1
ATOM 1340 C CA . LEU A 1 169 ? -8.401 1.826 -0.229 1.00 73.94 169 LEU A CA 1
ATOM 1341 C C . LEU A 1 169 ? -7.134 1.309 0.455 1.00 73.94 169 LEU A C 1
ATOM 1343 O O . LEU A 1 169 ? -6.096 1.164 -0.194 1.00 73.94 169 LEU A O 1
ATOM 1347 N N . TYR A 1 170 ? -7.241 0.964 1.741 1.00 74.69 170 TYR A N 1
ATOM 1348 C CA . TYR A 1 170 ? -6.157 0.317 2.470 1.00 74.69 170 TYR A CA 1
ATOM 1349 C C . TYR A 1 170 ? -5.824 -1.063 1.885 1.00 74.69 170 TYR A C 1
ATOM 1351 O O . TYR A 1 170 ? -4.650 -1.353 1.651 1.00 74.69 170 TYR A O 1
ATOM 1359 N N . ASP A 1 171 ? -6.832 -1.883 1.571 1.00 69.75 171 ASP A N 1
ATOM 1360 C CA . ASP A 1 171 ? -6.636 -3.195 0.932 1.00 69.75 171 ASP A CA 1
ATOM 1361 C C . ASP A 1 171 ? -5.969 -3.087 -0.455 1.00 69.75 171 ASP A C 1
ATOM 1363 O O . ASP A 1 171 ? -5.211 -3.975 -0.859 1.00 69.75 171 ASP A O 1
ATOM 1367 N N . TYR A 1 172 ? -6.213 -1.987 -1.177 1.00 69.81 172 TYR A N 1
ATOM 1368 C CA . TYR A 1 172 ? -5.552 -1.663 -2.446 1.00 69.81 172 TYR A CA 1
ATOM 1369 C C . TYR A 1 172 ? -4.162 -1.020 -2.285 1.00 69.81 172 TYR A C 1
ATOM 1371 O O . TYR A 1 172 ? -3.460 -0.860 -3.284 1.00 69.81 172 TYR A O 1
ATOM 1379 N N . GLY A 1 173 ? -3.739 -0.691 -1.061 1.00 68.31 173 GLY A N 1
ATOM 1380 C CA . GLY A 1 173 ? -2.438 -0.084 -0.764 1.00 68.31 173 GLY A CA 1
ATOM 1381 C C . GLY A 1 173 ? -2.357 1.430 -0.997 1.00 68.31 173 GLY A C 1
ATOM 1382 O O . GLY A 1 173 ? -1.257 1.987 -0.943 1.00 68.31 173 GLY A O 1
ATOM 1383 N N . ASP A 1 174 ? -3.486 2.107 -1.231 1.00 74.94 174 ASP A N 1
ATOM 1384 C CA . ASP A 1 174 ? -3.562 3.568 -1.371 1.00 74.94 174 ASP A CA 1
ATOM 1385 C C . ASP A 1 174 ? -3.639 4.237 0.010 1.00 74.94 174 ASP A C 1
ATOM 1387 O O . ASP A 1 174 ? -4.706 4.614 0.493 1.00 74.94 174 ASP A O 1
ATOM 1391 N N . LEU A 1 175 ? -2.488 4.356 0.678 1.00 78.31 175 LEU A N 1
ATOM 1392 C CA . LEU A 1 175 ? -2.403 4.930 2.026 1.00 78.31 175 LEU A CA 1
ATOM 1393 C C . LEU A 1 175 ? -2.755 6.426 2.078 1.00 78.31 175 LEU A C 1
ATOM 1395 O O . LEU A 1 175 ? -3.499 6.811 2.983 1.00 78.31 175 LEU A O 1
ATOM 1399 N N . PRO A 1 176 ? -2.299 7.282 1.140 1.00 80.44 176 PRO A N 1
ATOM 1400 C CA . PRO A 1 176 ? -2.720 8.680 1.122 1.00 80.44 176 PRO A CA 1
ATOM 1401 C C . PRO A 1 176 ? -4.228 8.823 0.895 1.00 80.44 176 PRO A C 1
ATOM 1403 O O . PRO A 1 176 ? -4.874 9.610 1.588 1.00 80.44 176 PRO A O 1
ATOM 1406 N N . GLY A 1 177 ? -4.803 8.052 -0.036 1.00 80.38 177 GLY A N 1
ATOM 1407 C CA . GLY A 1 177 ? -6.246 8.025 -0.273 1.00 80.38 177 GLY A CA 1
ATOM 1408 C C . GLY A 1 177 ? -7.021 7.541 0.947 1.00 80.38 177 GLY A C 1
ATOM 1409 O O . GLY A 1 177 ? -8.008 8.164 1.333 1.00 80.38 177 GLY A O 1
ATOM 1410 N N . TYR A 1 178 ? -6.528 6.498 1.612 1.00 86.44 178 TYR A N 1
ATOM 1411 C CA . TYR A 1 178 ? -7.108 5.978 2.845 1.00 86.44 178 TYR A CA 1
ATOM 1412 C C . TYR A 1 178 ? -7.115 7.014 3.977 1.00 86.44 178 TYR A C 1
ATOM 1414 O O . TYR A 1 178 ? -8.160 7.265 4.573 1.00 86.44 178 TYR A O 1
ATOM 1422 N N . VAL A 1 179 ? -5.978 7.666 4.247 1.00 87.38 179 VAL A N 1
ATOM 1423 C CA . VAL A 1 179 ? -5.884 8.714 5.278 1.00 87.38 179 VAL A CA 1
ATOM 1424 C C . VAL A 1 179 ? -6.823 9.877 4.960 1.00 87.38 179 VAL A C 1
ATOM 1426 O O . VAL A 1 179 ? -7.528 10.339 5.854 1.00 87.38 179 VAL A O 1
ATOM 1429 N N . ASN A 1 180 ? -6.885 10.315 3.699 1.00 88.69 180 ASN A N 1
ATOM 1430 C CA . ASN A 1 180 ? -7.796 11.384 3.286 1.00 88.69 180 ASN A CA 1
ATOM 1431 C C . ASN A 1 180 ? -9.267 10.992 3.484 1.00 88.69 180 ASN A C 1
ATOM 1433 O O . ASN A 1 180 ? -10.025 11.783 4.032 1.00 88.69 180 ASN A O 1
ATOM 1437 N N . ALA A 1 181 ? -9.658 9.769 3.117 1.00 90.50 181 ALA A N 1
ATOM 1438 C CA . ALA A 1 181 ? -11.026 9.289 3.304 1.00 90.50 181 ALA A CA 1
ATOM 1439 C C . ALA A 1 181 ? -11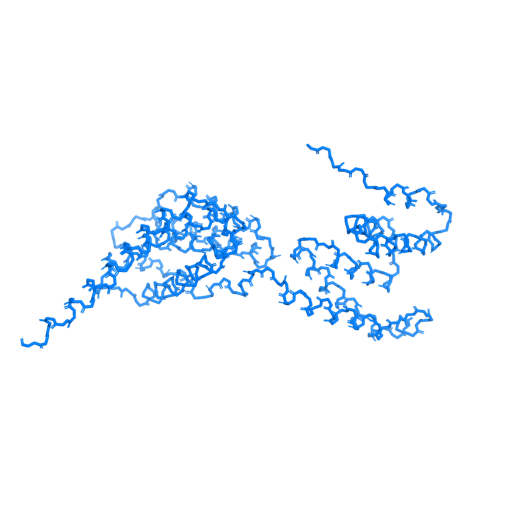.425 9.250 4.791 1.00 90.50 181 ALA A C 1
ATOM 1441 O O . ALA A 1 181 ? -12.507 9.701 5.162 1.00 90.50 181 ALA A O 1
ATOM 1442 N N . LEU A 1 182 ? -10.536 8.771 5.667 1.00 92.31 182 LEU A N 1
ATOM 1443 C CA . LEU A 1 182 ? -10.781 8.767 7.112 1.00 92.31 182 LEU A CA 1
ATOM 1444 C C . LEU A 1 182 ? -10.874 10.185 7.698 1.00 92.31 182 LEU A C 1
ATOM 1446 O O . LEU A 1 182 ? -11.705 10.441 8.571 1.00 92.31 182 LEU A O 1
ATOM 1450 N N . GLU A 1 183 ? -10.043 11.112 7.227 1.00 92.62 183 GLU A N 1
ATOM 1451 C CA . GLU A 1 183 ? -10.099 12.524 7.620 1.00 92.62 183 GLU A CA 1
ATOM 1452 C C . GLU A 1 183 ? -11.388 13.206 7.145 1.00 92.62 183 GLU A C 1
ATOM 1454 O O . GLU A 1 183 ? -12.010 13.944 7.914 1.00 92.62 183 GLU A O 1
ATOM 1459 N N . ASP A 1 184 ? -11.843 12.906 5.928 1.00 92.50 184 ASP A N 1
ATOM 1460 C CA . ASP A 1 184 ? -13.121 13.387 5.400 1.00 92.50 184 ASP A CA 1
ATOM 1461 C C . ASP A 1 184 ? -14.291 12.869 6.245 1.00 92.50 184 ASP A C 1
ATOM 1463 O O . ASP A 1 184 ? -15.190 13.637 6.596 1.00 92.50 184 ASP A O 1
ATOM 1467 N N . ILE A 1 185 ? -14.250 11.601 6.664 1.00 92.19 185 ILE A N 1
ATOM 1468 C CA . ILE A 1 185 ? -15.228 11.019 7.592 1.00 92.19 185 ILE A CA 1
ATOM 1469 C C . ILE A 1 185 ? -15.229 11.779 8.933 1.00 92.19 185 ILE A C 1
ATOM 1471 O O . ILE A 1 185 ? -16.290 12.187 9.414 1.00 92.19 185 ILE A O 1
ATOM 1475 N N . LEU A 1 186 ? -14.054 12.043 9.520 1.00 91.88 186 LEU A N 1
ATOM 1476 C CA . LEU A 1 186 ? -13.934 12.826 10.762 1.00 91.88 186 LEU A CA 1
ATOM 1477 C C . LEU A 1 186 ? -14.432 14.271 10.607 1.00 91.88 186 LEU A C 1
ATOM 1479 O O . LEU A 1 186 ? -14.912 14.865 11.577 1.00 91.88 186 LEU A O 1
ATOM 1483 N N . HIS A 1 187 ? -14.303 14.851 9.414 1.00 90.69 187 HIS A N 1
ATOM 1484 C CA . HIS A 1 187 ? -14.710 16.224 9.133 1.00 90.69 187 HIS A CA 1
ATOM 1485 C C . HIS A 1 187 ? -16.218 16.363 8.883 1.00 90.69 187 HIS A C 1
ATOM 1487 O O . HIS A 1 187 ? -16.852 17.290 9.402 1.00 90.69 187 HIS A O 1
ATOM 1493 N N . ASN A 1 188 ? -16.785 15.454 8.090 1.00 87.69 188 ASN A N 1
ATOM 1494 C CA . ASN A 1 188 ? -18.152 15.552 7.584 1.00 87.69 188 ASN A CA 1
ATOM 1495 C C . ASN A 1 188 ? -19.190 15.088 8.615 1.00 87.69 188 ASN A C 1
ATOM 1497 O O . ASN A 1 188 ? -20.256 15.697 8.722 1.00 87.69 188 ASN A O 1
ATOM 1501 N N . TYR A 1 189 ? -18.858 14.100 9.450 1.00 85.06 189 TYR A N 1
ATOM 1502 C CA . TYR A 1 189 ? -19.788 13.531 10.428 1.00 85.06 189 TYR A CA 1
ATOM 1503 C C . TYR A 1 189 ? -19.519 14.051 11.844 1.00 85.06 189 TYR A C 1
ATOM 1505 O O . TYR A 1 189 ? -18.953 13.378 12.704 1.00 85.06 189 TYR A O 1
ATOM 1513 N N . LYS A 1 190 ? -19.970 15.283 12.114 1.00 75.12 190 LYS A N 1
ATOM 1514 C CA . LYS A 1 190 ? -19.766 15.962 13.412 1.00 75.12 190 LYS A CA 1
ATOM 1515 C C . LYS A 1 190 ? -20.424 15.269 14.607 1.00 75.12 190 LYS A C 1
ATOM 1517 O O . LYS A 1 190 ? -19.970 15.470 15.732 1.00 75.12 190 LYS A O 1
ATOM 1522 N N . HIS A 1 191 ? -21.483 14.502 14.368 1.00 78.44 191 HIS A N 1
ATOM 1523 C CA . HIS A 1 191 ? -22.275 13.823 15.396 1.00 78.44 191 HIS A CA 1
ATOM 1524 C C . HIS A 1 191 ? -22.072 12.301 15.396 1.00 78.44 191 HIS A C 1
ATOM 1526 O O . HIS A 1 191 ? -22.926 11.565 15.867 1.00 78.44 191 HIS A O 1
ATOM 1532 N N . MET A 1 192 ? -20.932 11.819 14.891 1.00 85.94 192 MET A N 1
ATOM 1533 C CA . MET A 1 192 ? -20.648 10.385 14.877 1.00 85.94 192 MET A CA 1
ATOM 1534 C C . MET A 1 192 ? -20.483 9.785 16.277 1.00 85.94 192 MET A C 1
ATOM 1536 O O . MET A 1 192 ? -20.017 10.445 17.212 1.00 85.94 192 MET A O 1
ATOM 1540 N N . SER A 1 193 ? -20.774 8.486 16.382 1.00 89.25 193 SER A N 1
ATOM 1541 C CA . SER A 1 193 ? -20.524 7.718 17.599 1.00 89.25 193 SER A CA 1
ATOM 1542 C C . SER A 1 193 ? -19.052 7.842 18.036 1.00 89.25 193 SER A C 1
ATOM 1544 O O . SER A 1 193 ? -18.139 7.644 17.221 1.00 89.25 193 SER A O 1
ATOM 1546 N N . PRO A 1 194 ? -18.779 8.111 19.328 1.00 92.19 194 PRO A N 1
ATOM 1547 C CA . PRO A 1 194 ? -17.417 8.227 19.842 1.00 92.19 194 PRO A CA 1
ATOM 1548 C C . PRO A 1 194 ? -16.549 6.984 19.615 1.00 92.19 194 PRO A C 1
ATOM 1550 O O . PRO A 1 194 ? -15.330 7.104 19.508 1.00 92.19 194 PRO A O 1
ATOM 1553 N N . LEU A 1 195 ? -17.153 5.793 19.533 1.00 92.88 195 LEU A N 1
ATOM 1554 C CA . LEU A 1 195 ? -16.438 4.543 19.261 1.00 92.88 195 LEU A CA 1
ATOM 1555 C C . LEU A 1 195 ? -15.968 4.467 17.801 1.00 92.88 195 LEU A C 1
ATOM 1557 O O . LEU A 1 195 ? -14.843 4.030 17.550 1.00 92.88 195 LEU A O 1
ATOM 1561 N N . VAL A 1 196 ? -16.770 4.972 16.855 1.00 91.81 196 VAL A N 1
ATOM 1562 C CA . VAL A 1 196 ? -16.339 5.136 15.455 1.00 91.81 196 VAL A CA 1
ATOM 1563 C C . VAL A 1 196 ? -15.221 6.152 15.376 1.00 91.81 196 VAL A C 1
ATOM 1565 O O . VAL A 1 196 ? -14.166 5.859 14.821 1.00 91.81 196 VAL A O 1
ATOM 1568 N N . LYS A 1 197 ? -15.410 7.310 16.012 1.00 93.88 197 LYS A N 1
ATOM 1569 C CA . LYS A 1 197 ? -14.402 8.367 16.032 1.00 93.88 197 LYS A CA 1
ATOM 1570 C C . LYS A 1 197 ? -13.071 7.871 16.595 1.00 93.88 197 LYS A C 1
ATOM 1572 O O . LYS A 1 197 ? -12.020 8.126 16.014 1.00 93.88 197 LYS A O 1
ATOM 1577 N N . LEU A 1 198 ? -13.124 7.106 17.687 1.00 94.50 198 LEU A N 1
ATOM 1578 C CA . LEU A 1 198 ? -11.957 6.478 18.299 1.00 94.50 198 LEU A CA 1
ATOM 1579 C C . LEU A 1 198 ? -11.245 5.552 17.312 1.00 94.50 198 LEU A C 1
ATOM 1581 O O . LEU A 1 198 ? -10.031 5.675 17.146 1.00 94.50 198 LEU A O 1
ATOM 1585 N N . ARG A 1 199 ? -11.985 4.657 16.641 1.00 92.62 199 ARG A N 1
ATOM 1586 C CA . ARG A 1 199 ? -11.419 3.792 15.598 1.00 92.62 199 ARG A CA 1
ATOM 1587 C C . ARG A 1 199 ? -10.727 4.648 14.544 1.00 92.62 199 ARG A C 1
ATOM 1589 O O . ARG A 1 199 ? -9.528 4.495 14.352 1.00 92.62 199 ARG A O 1
ATOM 1596 N N . THR A 1 200 ? -11.447 5.571 13.920 1.00 92.19 200 THR A N 1
ATOM 1597 C CA . THR A 1 200 ? -10.953 6.377 12.800 1.00 92.19 200 THR A CA 1
ATOM 1598 C C . THR A 1 200 ? -9.695 7.167 13.171 1.00 92.19 200 THR A C 1
ATOM 1600 O O . THR A 1 200 ? -8.705 7.099 12.443 1.00 92.19 200 THR A O 1
ATOM 1603 N N . CYS A 1 201 ? -9.658 7.812 14.344 1.00 93.06 201 CYS A N 1
ATOM 1604 C CA . CYS A 1 201 ? -8.461 8.508 14.828 1.00 93.06 201 CYS A CA 1
ATOM 1605 C C . CYS A 1 201 ? -7.259 7.562 15.013 1.00 93.06 201 CYS A C 1
ATOM 1607 O O . CYS A 1 201 ? -6.141 7.927 14.649 1.00 93.06 201 CYS A O 1
ATOM 1609 N N . LEU A 1 202 ? -7.465 6.346 15.536 1.00 91.00 202 LEU A N 1
ATOM 1610 C CA . LEU A 1 202 ? -6.393 5.348 15.661 1.00 91.00 202 LEU A CA 1
ATOM 1611 C C . LEU A 1 202 ? -5.860 4.905 14.301 1.00 91.00 202 LEU A C 1
ATOM 1613 O O . LEU A 1 202 ? -4.648 4.743 14.152 1.00 91.00 202 LEU A O 1
ATOM 1617 N N . LEU A 1 203 ? -6.740 4.724 13.314 1.00 89.94 203 LEU A N 1
ATOM 1618 C CA . LEU A 1 203 ? -6.334 4.293 11.978 1.00 89.94 203 LEU A CA 1
ATOM 1619 C C . LEU A 1 203 ? -5.531 5.383 11.268 1.00 89.94 203 LEU A C 1
ATOM 1621 O O . LEU A 1 203 ? -4.454 5.088 10.754 1.00 89.94 203 LEU A O 1
ATOM 1625 N N . VAL A 1 204 ? -5.974 6.643 11.339 1.00 89.38 204 VAL A N 1
ATOM 1626 C CA . VAL A 1 204 ? -5.195 7.773 10.808 1.00 89.38 204 VAL A CA 1
ATOM 1627 C C . VAL A 1 204 ? -3.838 7.863 11.500 1.00 89.38 204 VAL A C 1
ATOM 1629 O O . VAL A 1 204 ? -2.811 7.908 10.824 1.00 89.38 204 VAL A O 1
ATOM 1632 N N . ALA A 1 205 ? -3.811 7.840 12.838 1.00 88.00 205 ALA A N 1
ATOM 1633 C CA . ALA A 1 205 ? -2.573 7.959 13.609 1.00 88.00 205 ALA A CA 1
ATOM 1634 C C . ALA A 1 205 ? -1.561 6.842 13.311 1.00 88.00 205 ALA A C 1
ATOM 1636 O O . ALA A 1 205 ? -0.364 7.038 13.506 1.00 88.00 205 ALA A O 1
ATOM 1637 N N . SER A 1 206 ? -2.040 5.683 12.854 1.00 82.25 206 SER A N 1
ATOM 1638 C CA . SER A 1 206 ? -1.209 4.518 12.541 1.00 82.25 206 SER A CA 1
ATOM 1639 C C . SER A 1 206 ? -0.615 4.533 11.137 1.00 82.25 206 SER A C 1
ATOM 1641 O O . SER A 1 206 ? 0.331 3.790 10.889 1.00 82.25 206 SER A O 1
ATOM 1643 N N . VAL A 1 207 ? -1.189 5.310 10.216 1.00 80.69 207 VAL A N 1
ATOM 1644 C CA . VAL A 1 207 ? -0.872 5.219 8.781 1.00 80.69 207 VAL A CA 1
ATOM 1645 C C . VAL A 1 207 ? -0.355 6.535 8.205 1.00 80.69 207 VAL A C 1
ATOM 1647 O O . VAL A 1 207 ? 0.335 6.523 7.194 1.00 80.69 207 VAL A O 1
ATOM 1650 N N . THR A 1 208 ? -0.665 7.672 8.825 1.00 80.19 208 THR A N 1
ATOM 1651 C CA . THR A 1 208 ? -0.246 8.978 8.307 1.00 80.19 208 THR A CA 1
ATOM 1652 C C . THR A 1 208 ? 1.272 9.175 8.359 1.00 80.19 208 THR A C 1
ATOM 1654 O O . THR A 1 208 ? 1.910 8.929 9.382 1.00 80.19 208 THR A O 1
ATOM 1657 N N . ASP A 1 209 ? 1.837 9.713 7.277 1.00 76.25 209 ASP A N 1
ATOM 1658 C CA . ASP A 1 209 ? 3.265 10.048 7.181 1.00 76.25 209 ASP A CA 1
ATOM 1659 C C . ASP A 1 209 ? 3.631 11.346 7.922 1.00 76.25 209 ASP A C 1
ATOM 1661 O O . ASP A 1 209 ? 4.801 11.713 8.015 1.00 76.25 209 ASP A O 1
ATOM 1665 N N . SER A 1 210 ? 2.640 12.085 8.431 1.00 77.88 210 SER A N 1
ATOM 1666 C CA . SER A 1 210 ? 2.855 13.339 9.154 1.00 77.88 210 SER A CA 1
ATOM 1667 C C . SER A 1 210 ? 2.976 13.083 10.662 1.00 77.88 210 SER A C 1
ATOM 1669 O O . SER A 1 210 ? 1.966 12.781 11.304 1.00 77.88 210 SER A O 1
ATOM 1671 N N . PRO A 1 211 ? 4.161 13.273 11.282 1.00 74.25 211 PRO A N 1
ATOM 1672 C CA . PRO A 1 211 ? 4.349 12.980 12.704 1.00 74.25 211 PRO A CA 1
ATOM 1673 C C . PRO A 1 211 ? 3.470 13.844 13.612 1.00 74.25 211 PRO A C 1
ATOM 1675 O O . PRO A 1 211 ? 2.873 13.347 14.564 1.00 74.25 211 PRO A O 1
ATOM 1678 N N . SER A 1 212 ? 3.334 15.135 13.296 1.00 76.00 212 SER A N 1
ATOM 1679 C CA . SER A 1 212 ? 2.470 16.050 14.048 1.00 76.00 212 SER A CA 1
ATOM 1680 C C . SER A 1 212 ? 0.997 15.658 13.942 1.00 76.00 212 SER A C 1
ATOM 1682 O O . SER A 1 212 ? 0.265 15.731 14.931 1.00 76.00 212 SER A O 1
ATOM 1684 N N . HIS A 1 213 ? 0.569 15.190 12.769 1.00 80.44 213 HIS A N 1
ATOM 1685 C CA . HIS A 1 213 ? -0.793 14.718 12.566 1.00 80.44 213 HIS A CA 1
ATOM 1686 C C . HIS A 1 213 ? -1.051 13.403 13.315 1.00 80.44 213 HIS A C 1
ATOM 1688 O O . HIS A 1 213 ? -2.065 13.277 14.003 1.00 80.44 213 HIS A O 1
ATOM 1694 N N . ALA A 1 214 ? -0.100 12.466 13.265 1.00 79.69 214 ALA A N 1
ATOM 1695 C CA . ALA A 1 214 ? -0.159 11.211 14.009 1.00 79.69 214 ALA A CA 1
ATOM 1696 C C . ALA A 1 214 ? -0.258 11.447 15.524 1.00 79.69 214 ALA A C 1
ATOM 1698 O O . ALA A 1 214 ? -1.063 10.809 16.202 1.00 79.69 214 ALA A O 1
ATOM 1699 N N . ILE A 1 215 ? 0.526 12.391 16.061 1.00 82.19 215 ILE A N 1
ATOM 1700 C CA . ILE A 1 215 ? 0.464 12.792 17.475 1.00 82.19 215 ILE A CA 1
ATOM 1701 C C . ILE A 1 215 ? -0.915 13.360 17.807 1.00 82.19 215 ILE A C 1
ATOM 1703 O O . ILE A 1 215 ? -1.557 12.869 18.734 1.00 82.19 215 ILE A O 1
ATOM 1707 N N . SER A 1 216 ? -1.400 14.325 17.022 1.00 87.00 216 SER A N 1
ATOM 1708 C CA . SER A 1 216 ? -2.700 14.959 17.263 1.00 87.00 216 SER A CA 1
ATOM 1709 C C . SER A 1 216 ? -3.848 13.943 17.269 1.00 87.00 216 SER A C 1
ATOM 1711 O O . SER A 1 216 ? -4.686 13.967 18.172 1.00 87.00 216 SER A O 1
ATOM 1713 N N . ARG A 1 217 ? -3.864 13.003 16.315 1.00 92.25 217 ARG A N 1
ATOM 1714 C CA . ARG A 1 217 ? -4.901 11.962 16.240 1.00 92.25 217 ARG A CA 1
ATOM 1715 C C . ARG A 1 217 ? -4.779 10.923 17.346 1.00 92.25 217 ARG A C 1
ATOM 1717 O O . ARG A 1 217 ? -5.800 10.487 17.878 1.00 92.25 217 ARG A O 1
ATOM 1724 N N . ARG A 1 218 ? -3.557 10.571 17.758 1.00 91.94 218 ARG A N 1
ATOM 1725 C CA . ARG A 1 218 ? -3.331 9.698 18.920 1.00 91.94 218 ARG A CA 1
ATOM 1726 C C . ARG A 1 218 ? -3.844 10.336 20.210 1.00 91.94 218 ARG A C 1
ATOM 1728 O O . ARG A 1 218 ? -4.452 9.640 21.015 1.00 91.94 218 ARG A O 1
ATOM 1735 N N . GLU A 1 219 ? -3.603 11.627 20.424 1.00 91.44 219 GLU A N 1
ATOM 1736 C CA . GLU A 1 219 ? -4.081 12.343 21.615 1.00 91.44 219 GLU A CA 1
ATOM 1737 C C . GLU A 1 219 ? -5.610 12.401 21.671 1.00 91.44 219 GLU A C 1
ATOM 1739 O O . GLU A 1 219 ? -6.201 12.145 22.722 1.00 91.44 219 GLU A O 1
ATOM 1744 N N . GLU A 1 220 ? -6.259 12.657 20.535 1.00 95.12 220 GLU A N 1
ATOM 1745 C CA . GLU A 1 220 ? -7.718 12.611 20.436 1.00 95.12 220 GLU A CA 1
ATOM 1746 C C . GLU A 1 220 ? -8.263 11.201 20.704 1.00 95.12 220 GLU A C 1
ATOM 1748 O O . GLU A 1 220 ? -9.205 11.038 21.482 1.00 95.12 220 GLU A O 1
ATOM 1753 N N . ALA A 1 221 ? -7.641 10.167 20.132 1.00 94.81 221 ALA A N 1
ATOM 1754 C CA . ALA A 1 221 ? -7.999 8.776 20.398 1.00 94.81 221 ALA A CA 1
ATOM 1755 C C . ALA A 1 221 ? -7.808 8.397 21.878 1.00 94.81 221 ALA A C 1
ATOM 1757 O O . ALA A 1 221 ? -8.647 7.721 22.469 1.00 94.81 221 ALA A O 1
ATOM 1758 N N . GLU A 1 222 ? -6.731 8.854 22.514 1.00 96.12 222 GLU A N 1
ATOM 1759 C CA . GLU A 1 222 ? -6.470 8.622 23.936 1.00 96.12 222 GLU A CA 1
ATOM 1760 C C . GLU A 1 222 ? -7.563 9.258 24.813 1.00 96.12 222 GLU A C 1
ATOM 1762 O O . GLU A 1 222 ? -8.033 8.636 25.771 1.00 96.12 222 GLU A O 1
ATOM 1767 N N . GLN A 1 223 ? -8.007 10.468 24.463 1.00 96.75 223 GLN A N 1
ATOM 1768 C CA . GLN A 1 223 ? -9.108 11.141 25.148 1.00 96.75 223 GLN A CA 1
ATOM 1769 C C . GLN A 1 223 ? -10.429 10.380 24.971 1.00 96.75 223 GLN A C 1
ATOM 1771 O O . GLN A 1 223 ? -11.077 10.046 25.966 1.00 96.75 223 GLN A O 1
ATOM 1776 N N . LEU A 1 224 ? -10.783 10.026 23.732 1.00 96.50 224 LEU A N 1
ATOM 1777 C CA . LEU A 1 224 ? -11.993 9.258 23.421 1.00 96.50 224 LEU A CA 1
ATOM 1778 C C . LEU A 1 224 ? -12.006 7.909 24.145 1.00 96.50 224 LEU A C 1
ATOM 1780 O O . LEU A 1 224 ? -13.016 7.524 24.729 1.00 96.50 224 LEU A O 1
ATOM 1784 N N . TRP A 1 225 ? -10.876 7.203 24.182 1.00 96.94 225 TRP A N 1
ATOM 1785 C CA . TRP A 1 225 ? -10.770 5.929 24.889 1.00 96.94 225 TRP A CA 1
ATOM 1786 C C . TRP A 1 225 ? -11.075 6.068 26.386 1.00 96.94 225 TRP A C 1
ATOM 1788 O O . TRP A 1 225 ? -11.809 5.248 26.945 1.00 96.94 225 TRP A O 1
ATOM 1798 N N . ARG A 1 226 ? -10.560 7.117 27.045 1.00 96.38 226 ARG A N 1
ATOM 1799 C CA . ARG A 1 226 ? -10.841 7.387 28.468 1.00 96.38 226 ARG A CA 1
ATOM 1800 C C . ARG A 1 226 ? -12.307 7.722 28.693 1.00 96.38 226 ARG A C 1
ATOM 1802 O O . ARG A 1 226 ? -12.911 7.194 29.626 1.00 96.38 226 ARG A O 1
ATOM 1809 N N . GLU A 1 227 ? -12.873 8.572 27.843 1.00 95.94 227 GLU A N 1
ATOM 1810 C CA . GLU A 1 227 ? -14.284 8.953 27.906 1.00 95.94 227 GLU A CA 1
ATOM 1811 C C . GLU A 1 227 ? -15.192 7.734 27.764 1.00 95.94 227 GLU A C 1
ATOM 1813 O O . GLU A 1 227 ? -16.057 7.524 28.610 1.00 95.94 227 GLU A O 1
ATOM 1818 N N . GLN A 1 228 ? -14.941 6.877 26.772 1.00 94.88 228 GLN A N 1
ATOM 1819 C CA . GLN A 1 228 ? -15.742 5.675 26.541 1.00 94.88 228 GLN A CA 1
ATOM 1820 C C . GLN A 1 228 ? -15.584 4.650 27.664 1.00 94.88 228 GLN A C 1
ATOM 1822 O O . GLN A 1 228 ? -16.575 4.115 28.164 1.00 94.88 228 GLN A O 1
ATOM 1827 N N . LYS A 1 229 ? -14.359 4.425 28.150 1.00 94.75 229 LYS A N 1
ATOM 1828 C CA . LYS A 1 229 ? -14.127 3.549 29.306 1.00 94.75 229 LYS A CA 1
ATOM 1829 C C . LYS A 1 229 ? -14.908 4.017 30.541 1.00 94.75 229 LYS A C 1
ATOM 1831 O O . LYS A 1 229 ? -15.477 3.186 31.249 1.00 94.75 229 LYS A O 1
ATOM 1836 N N . ASN A 1 230 ? -14.951 5.326 30.785 1.00 93.75 230 ASN A N 1
ATOM 1837 C CA . ASN A 1 230 ? -15.683 5.912 31.907 1.00 93.75 230 ASN A CA 1
ATOM 1838 C C . ASN A 1 230 ? -17.202 5.884 31.698 1.00 93.75 230 ASN A C 1
ATOM 1840 O O . ASN A 1 230 ? -17.928 5.593 32.646 1.00 93.75 230 ASN A O 1
ATOM 1844 N N . PHE A 1 231 ? -17.669 6.157 30.477 1.00 92.12 231 PHE A N 1
ATOM 1845 C CA . PHE A 1 231 ? -19.085 6.163 30.110 1.00 92.12 231 PHE A CA 1
ATOM 1846 C C . PHE A 1 231 ? -19.740 4.801 30.359 1.00 92.12 231 PHE A C 1
ATOM 1848 O O . PHE A 1 231 ? -20.734 4.710 31.079 1.00 92.12 231 PHE A O 1
ATOM 1855 N N . PHE A 1 232 ? -19.143 3.727 29.837 1.00 90.56 232 PHE A N 1
ATOM 1856 C CA . PHE A 1 232 ? -19.678 2.375 30.008 1.00 90.56 232 PHE A CA 1
ATOM 1857 C C . PHE A 1 232 ? -19.430 1.804 31.413 1.00 90.56 232 PHE A C 1
ATOM 1859 O O . PHE A 1 232 ? -20.264 1.068 31.952 1.00 90.56 232 PHE A O 1
ATOM 1866 N N . GLY A 1 233 ? -18.286 2.133 32.024 1.00 89.81 233 GLY A N 1
ATOM 1867 C CA . GLY A 1 233 ? -17.931 1.711 33.378 1.00 89.81 233 GLY A CA 1
ATOM 1868 C C . GLY A 1 233 ? -18.121 0.205 33.602 1.00 89.81 233 GLY A C 1
ATOM 1869 O O . GLY A 1 233 ? -17.631 -0.627 32.842 1.00 89.81 233 GLY A O 1
ATOM 1870 N N . ALA A 1 234 ? -18.858 -0.159 34.654 1.00 86.38 234 ALA A N 1
ATOM 1871 C CA . ALA A 1 234 ? -19.123 -1.557 35.010 1.00 86.38 234 ALA A CA 1
ATOM 1872 C C . ALA A 1 234 ? -20.199 -2.250 34.147 1.00 86.38 234 ALA A C 1
ATOM 1874 O O . ALA A 1 234 ? -20.394 -3.455 34.287 1.00 86.38 234 ALA A O 1
ATOM 1875 N N . ARG A 1 235 ? -20.922 -1.513 33.293 1.00 87.38 235 ARG A N 1
ATOM 1876 C CA . ARG A 1 235 ? -22.022 -2.030 32.455 1.00 87.38 235 ARG A CA 1
ATOM 1877 C C . ARG A 1 235 ? -21.624 -2.178 30.984 1.00 87.38 235 ARG A C 1
ATOM 1879 O O . ARG A 1 235 ? -22.482 -2.189 30.112 1.00 87.38 235 ARG A O 1
ATOM 1886 N N . MET A 1 236 ? -20.327 -2.270 30.715 1.00 92.12 236 MET A N 1
ATOM 1887 C CA . MET A 1 236 ? -19.780 -2.333 29.366 1.00 92.12 236 MET A CA 1
ATOM 1888 C C . MET A 1 236 ? -20.226 -3.604 28.622 1.00 92.12 236 MET A C 1
ATOM 1890 O O . MET A 1 236 ? -20.004 -4.704 29.139 1.00 92.12 236 MET A O 1
ATOM 1894 N N . PRO A 1 237 ? -20.806 -3.475 27.414 1.00 93.06 237 PRO A N 1
ATOM 1895 C CA . PRO A 1 237 ? -21.046 -4.610 26.529 1.00 93.06 237 PRO A CA 1
ATOM 1896 C C . PRO A 1 237 ? -19.747 -5.349 26.180 1.00 93.06 237 PRO A C 1
ATOM 1898 O O . PRO A 1 237 ? -18.667 -4.758 26.132 1.00 93.06 237 PRO A O 1
ATOM 1901 N N . ALA A 1 238 ? -19.834 -6.657 25.932 1.00 89.00 238 ALA A N 1
ATOM 1902 C CA . ALA A 1 238 ? -18.651 -7.496 25.712 1.00 89.00 238 ALA A CA 1
ATOM 1903 C C . ALA A 1 238 ? -17.897 -7.163 24.408 1.00 89.00 238 ALA A C 1
ATOM 1905 O O . ALA A 1 238 ? -16.665 -7.244 24.357 1.00 89.00 238 ALA A O 1
ATOM 1906 N N . ASP A 1 239 ? -18.619 -6.774 23.359 1.00 87.06 239 ASP A N 1
ATOM 1907 C CA . ASP A 1 239 ? -18.050 -6.317 22.089 1.00 87.06 239 ASP A CA 1
ATOM 1908 C C . ASP A 1 239 ? -17.357 -4.952 22.240 1.00 87.06 239 ASP A C 1
ATOM 1910 O O . ASP A 1 239 ? -16.214 -4.803 21.807 1.00 87.06 239 ASP A O 1
ATOM 1914 N N . VAL A 1 240 ? -17.963 -4.007 22.967 1.00 91.94 240 VAL A N 1
ATOM 1915 C CA . VAL A 1 240 ? -17.332 -2.722 23.334 1.00 91.94 240 VAL A CA 1
ATOM 1916 C C . VAL A 1 240 ? -16.083 -2.942 24.186 1.00 91.94 240 VAL A C 1
ATOM 1918 O O . VAL A 1 240 ? -15.055 -2.307 23.955 1.00 91.94 240 VAL A O 1
ATOM 1921 N N . GLN A 1 241 ? -16.127 -3.871 25.144 1.00 91.69 241 GLN A N 1
ATOM 1922 C CA . GLN A 1 241 ? -14.969 -4.211 25.969 1.00 91.69 241 GLN A CA 1
ATOM 1923 C C . GLN A 1 241 ? -13.814 -4.752 25.124 1.00 91.69 241 GLN A C 1
ATOM 1925 O O . GLN A 1 241 ? -12.668 -4.337 25.311 1.00 91.69 241 GLN A O 1
ATOM 1930 N N . SER A 1 242 ? -14.116 -5.649 24.186 1.00 87.19 242 SER A N 1
ATOM 1931 C CA . SER A 1 242 ? -13.126 -6.221 23.269 1.00 87.19 242 SER A CA 1
ATOM 1932 C C . SER A 1 242 ? -12.507 -5.137 22.382 1.00 87.19 242 SER A C 1
ATOM 1934 O O . SER A 1 242 ? -11.283 -5.059 22.259 1.00 87.19 242 SER A O 1
ATOM 1936 N N . PHE A 1 243 ? -13.340 -4.242 21.847 1.00 90.38 243 PHE A N 1
ATOM 1937 C CA . PHE A 1 243 ? -12.902 -3.093 21.060 1.00 90.38 243 PHE A CA 1
ATOM 1938 C C . PHE A 1 243 ? -12.004 -2.137 21.863 1.00 90.38 243 PHE A C 1
ATOM 1940 O O . PHE A 1 243 ? -10.911 -1.791 21.415 1.00 90.38 243 PHE A O 1
ATOM 1947 N N . LEU A 1 244 ? -12.396 -1.746 23.081 1.00 93.00 244 LEU A N 1
ATOM 1948 C CA . LEU A 1 244 ? -11.596 -0.842 23.916 1.00 93.00 244 LEU A CA 1
ATOM 1949 C C . LEU A 1 244 ? -10.283 -1.480 24.390 1.00 93.00 244 LEU A C 1
ATOM 1951 O O . LEU A 1 244 ? -9.288 -0.771 24.563 1.00 93.00 244 LEU A O 1
ATOM 1955 N N . GLN A 1 245 ? -10.239 -2.800 24.585 1.00 89.62 245 GLN A N 1
ATOM 1956 C CA . GLN A 1 245 ? -8.986 -3.515 24.855 1.00 89.62 245 GLN A CA 1
ATOM 1957 C C . GLN A 1 245 ? -8.044 -3.473 23.647 1.00 89.62 245 GLN A C 1
ATOM 1959 O O . GLN A 1 245 ? -6.860 -3.171 23.811 1.00 89.62 245 GLN A O 1
ATOM 1964 N N . ALA A 1 246 ? -8.568 -3.705 22.441 1.00 86.75 246 ALA A N 1
ATOM 1965 C CA . ALA A 1 246 ? -7.799 -3.585 21.206 1.00 86.75 246 ALA A CA 1
ATOM 1966 C C . ALA A 1 246 ? -7.284 -2.151 20.992 1.00 86.75 246 ALA A C 1
ATOM 1968 O O . ALA A 1 246 ? -6.096 -1.953 20.729 1.00 86.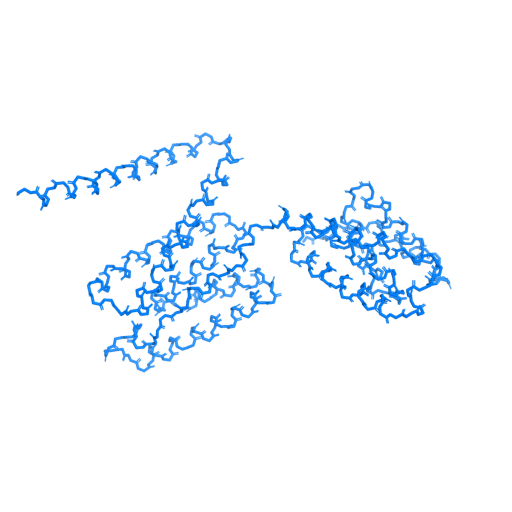75 246 ALA A O 1
ATOM 1969 N N . ALA A 1 247 ? -8.145 -1.151 21.201 1.00 90.69 247 ALA A N 1
ATOM 1970 C CA . ALA A 1 247 ? -7.796 0.265 21.118 1.00 90.69 247 ALA A CA 1
ATOM 1971 C C . ALA A 1 247 ? -6.680 0.653 22.095 1.00 90.69 247 ALA A C 1
ATOM 1973 O O . ALA A 1 247 ? -5.748 1.356 21.710 1.00 90.69 247 ALA A O 1
ATOM 1974 N 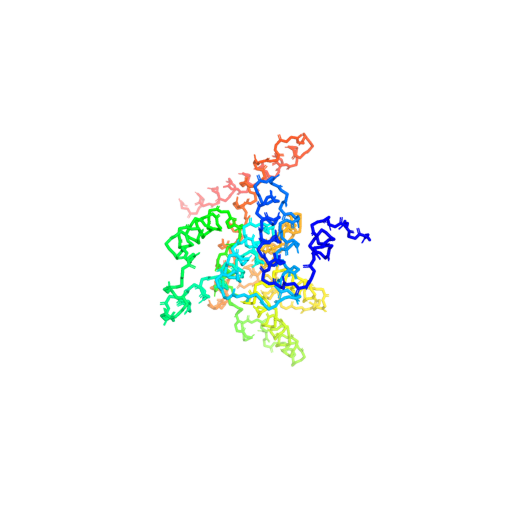N . ARG A 1 248 ? -6.711 0.148 23.337 1.00 93.44 248 ARG A N 1
ATOM 1975 C CA . ARG A 1 248 ? -5.631 0.384 24.309 1.00 93.44 248 ARG A CA 1
ATOM 1976 C C . ARG A 1 248 ? -4.301 -0.189 23.832 1.00 93.44 248 ARG A C 1
ATOM 1978 O O . ARG A 1 248 ? -3.296 0.513 23.888 1.00 93.44 248 ARG A O 1
ATOM 1985 N N . GLY A 1 249 ? -4.306 -1.433 23.347 1.00 86.44 249 GLY A N 1
ATOM 1986 C CA . GLY A 1 249 ? -3.100 -2.071 22.815 1.00 86.44 249 GLY A CA 1
ATOM 1987 C C . GLY A 1 249 ? -2.463 -1.240 21.699 1.00 86.44 249 GLY A C 1
ATOM 1988 O O . GLY A 1 249 ? -1.256 -1.018 21.705 1.00 86.44 249 GLY A O 1
ATOM 1989 N N . GLN A 1 250 ? -3.291 -0.688 20.813 1.00 86.25 250 GLN A N 1
ATOM 1990 C CA . GLN A 1 250 ? -2.845 0.171 19.716 1.00 86.25 250 GLN A CA 1
ATOM 1991 C C . GLN A 1 250 ? -2.320 1.530 20.178 1.00 86.25 250 GLN A C 1
ATOM 1993 O O . GLN A 1 250 ? -1.274 1.970 19.707 1.00 86.25 250 GLN A O 1
ATOM 1998 N N . LEU A 1 251 ? -2.984 2.176 21.139 1.00 89.12 251 LEU A N 1
ATOM 1999 C CA . LEU A 1 251 ? -2.480 3.407 21.757 1.00 89.12 251 LEU A CA 1
ATOM 2000 C C . LEU A 1 251 ? -1.106 3.194 22.404 1.00 89.12 251 LEU A C 1
ATOM 2002 O O . LEU A 1 251 ? -0.220 4.036 22.253 1.00 89.12 251 LEU A O 1
ATOM 2006 N N . ASP A 1 252 ? -0.911 2.064 23.089 1.00 87.06 252 ASP A N 1
ATOM 2007 C CA . ASP A 1 252 ? 0.362 1.716 23.730 1.00 87.06 252 ASP A CA 1
ATOM 2008 C C . ASP A 1 252 ? 1.478 1.438 22.719 1.00 87.06 252 ASP A C 1
ATOM 2010 O O . ASP A 1 252 ? 2.644 1.722 22.999 1.00 87.06 252 ASP A O 1
ATOM 2014 N N . GLU A 1 253 ? 1.145 0.859 21.565 1.00 82.62 253 GLU A N 1
ATOM 2015 C CA . GLU A 1 253 ? 2.077 0.673 20.450 1.00 82.62 253 GLU A CA 1
ATOM 2016 C C . GLU A 1 253 ? 2.434 2.014 19.805 1.00 82.62 253 GLU A C 1
ATOM 2018 O O . GLU A 1 253 ? 3.607 2.328 19.647 1.00 82.62 253 GLU A O 1
ATOM 2023 N N . LEU A 1 254 ? 1.446 2.852 19.474 1.00 81.62 254 LEU A N 1
ATOM 2024 C CA . LEU A 1 254 ? 1.681 4.185 18.900 1.00 81.62 254 LEU A CA 1
ATOM 2025 C C . LEU A 1 254 ? 2.518 5.081 19.822 1.00 81.62 254 LEU A C 1
ATOM 2027 O O . LEU A 1 254 ? 3.367 5.834 19.353 1.00 81.62 254 LEU A O 1
ATOM 2031 N N . ALA A 1 255 ? 2.310 4.993 21.137 1.00 79.38 255 ALA A N 1
ATOM 2032 C CA . ALA A 1 255 ? 3.109 5.737 22.105 1.00 79.38 255 ALA A CA 1
ATOM 2033 C C . ALA A 1 255 ? 4.574 5.264 22.158 1.00 79.38 255 ALA A C 1
ATOM 2035 O O . ALA A 1 255 ? 5.466 6.084 22.367 1.00 79.38 255 ALA A O 1
ATOM 2036 N N . ARG A 1 256 ? 4.834 3.963 21.966 1.00 75.44 256 ARG A N 1
ATOM 2037 C CA . ARG A 1 256 ? 6.198 3.409 21.922 1.00 75.44 256 ARG A CA 1
ATOM 2038 C C . ARG A 1 256 ? 6.951 3.862 20.675 1.00 75.44 256 ARG A C 1
ATOM 2040 O O . ARG A 1 256 ? 8.053 4.384 20.807 1.00 75.44 256 ARG A O 1
ATOM 2047 N N . ASP A 1 257 ? 6.323 3.778 19.509 1.00 65.25 257 ASP A N 1
ATOM 2048 C CA . ASP A 1 257 ? 6.948 4.181 18.243 1.00 65.25 257 ASP A CA 1
ATOM 2049 C C . ASP A 1 257 ? 7.308 5.677 18.227 1.00 65.25 257 ASP A C 1
ATOM 2051 O O . ASP A 1 257 ? 8.341 6.076 17.687 1.00 65.25 257 ASP A O 1
ATOM 2055 N N . GLN A 1 258 ? 6.500 6.522 18.875 1.00 63.78 258 GLN A N 1
ATOM 2056 C CA . GLN A 1 258 ? 6.791 7.955 19.015 1.00 63.78 258 GLN A CA 1
ATOM 2057 C C . GLN A 1 258 ? 7.983 8.245 19.944 1.00 63.78 258 GLN A C 1
ATOM 2059 O O . GLN A 1 258 ? 8.708 9.216 19.730 1.00 63.78 258 GLN A O 1
ATOM 2064 N N . LEU A 1 259 ? 8.229 7.402 20.952 1.00 59.81 259 LEU A N 1
ATOM 2065 C CA . LEU A 1 259 ? 9.420 7.507 21.804 1.00 59.81 259 LEU A CA 1
ATOM 2066 C C . LEU A 1 259 ? 10.691 7.063 21.064 1.00 59.81 259 LEU A C 1
ATOM 2068 O O . LEU A 1 259 ? 11.752 7.659 21.251 1.00 59.81 259 LEU A O 1
ATOM 2072 N N . GLU A 1 260 ? 10.585 6.049 20.207 1.00 55.12 260 GLU A N 1
ATOM 2073 C CA . GLU A 1 260 ? 11.709 5.532 19.417 1.00 55.12 260 GLU A CA 1
ATOM 2074 C C . GLU A 1 260 ? 12.102 6.492 18.281 1.00 55.12 260 GLU A C 1
ATOM 2076 O O . GLU A 1 260 ? 13.287 6.766 18.089 1.00 55.12 260 GLU A O 1
ATOM 2081 N N . THR A 1 261 ? 11.123 7.096 17.601 1.00 52.12 261 THR A N 1
ATOM 2082 C CA . THR A 1 261 ? 11.347 8.099 16.539 1.00 52.12 261 THR A CA 1
ATOM 2083 C C . THR A 1 261 ? 11.753 9.479 17.075 1.00 52.12 261 THR A C 1
ATOM 2085 O O . THR A 1 261 ? 12.566 10.174 16.459 1.00 52.12 261 THR A O 1
ATOM 2088 N N . GLY A 1 262 ? 11.278 9.869 18.263 1.00 42.94 262 GLY A N 1
ATOM 2089 C CA . GLY A 1 262 ? 11.706 11.098 18.943 1.00 42.94 262 GLY A CA 1
ATOM 2090 C C . GLY A 1 262 ? 13.164 11.062 19.426 1.00 42.94 262 GLY A C 1
ATOM 2091 O O . GLY A 1 262 ? 13.817 12.101 19.508 1.00 42.94 262 GLY A O 1
ATOM 2092 N N . SER A 1 263 ? 13.726 9.872 19.674 1.00 37.19 263 SER A N 1
ATOM 2093 C CA . SER A 1 263 ? 15.128 9.718 20.094 1.00 37.19 263 SER A CA 1
ATOM 2094 C C . SER A 1 263 ? 16.144 9.924 18.958 1.00 37.19 263 SER A C 1
ATOM 2096 O O . SER A 1 263 ? 17.340 10.039 19.236 1.00 37.19 263 SER A O 1
ATOM 2098 N N . THR A 1 264 ? 15.703 9.986 17.698 1.00 36.03 264 THR A N 1
ATOM 2099 C CA . THR A 1 264 ? 16.568 10.235 16.527 1.00 36.03 264 THR A CA 1
ATOM 2100 C C . THR A 1 264 ? 16.643 11.707 16.096 1.00 36.03 264 THR A C 1
ATOM 2102 O O . THR A 1 264 ? 17.427 12.034 15.212 1.00 36.03 264 THR A O 1
ATOM 2105 N N . SER A 1 265 ? 15.895 12.608 16.745 1.00 35.97 265 SER A N 1
ATOM 2106 C CA . SER A 1 265 ? 15.785 14.041 16.404 1.00 35.97 265 SER A CA 1
ATOM 2107 C C . SER A 1 265 ? 16.366 14.964 17.496 1.00 35.97 265 SER A C 1
ATOM 2109 O O . SER A 1 265 ? 15.841 16.040 17.781 1.00 35.97 265 SER A O 1
ATOM 2111 N N . ALA A 1 266 ? 17.434 14.538 18.171 1.00 37.09 266 ALA A N 1
ATOM 2112 C CA . ALA A 1 266 ? 17.985 15.236 19.334 1.00 37.09 266 ALA A CA 1
ATOM 2113 C C . ALA A 1 266 ? 18.923 16.409 18.974 1.00 37.09 266 ALA A C 1
ATOM 2115 O O . ALA A 1 266 ? 20.099 16.354 19.319 1.00 37.09 266 ALA A O 1
ATOM 2116 N N . ASP A 1 267 ? 18.419 17.470 18.333 1.00 38.47 267 ASP A N 1
ATOM 2117 C CA . ASP A 1 267 ? 19.206 18.707 18.138 1.00 38.47 267 ASP A CA 1
ATOM 2118 C C . ASP A 1 267 ? 18.437 20.035 18.323 1.00 38.47 267 ASP A C 1
ATOM 2120 O O . ASP A 1 267 ? 19.002 21.096 18.059 1.00 38.47 267 ASP A O 1
ATOM 2124 N N . ASP A 1 268 ? 17.203 20.035 18.859 1.00 37.97 268 ASP A N 1
ATOM 2125 C CA . ASP A 1 268 ? 16.473 21.287 19.137 1.00 37.97 268 ASP A CA 1
ATOM 2126 C C . ASP A 1 268 ? 16.232 21.531 20.653 1.00 37.97 268 ASP A C 1
ATOM 2128 O O . ASP A 1 268 ? 15.452 20.828 21.305 1.00 37.97 268 ASP A O 1
ATOM 2132 N N . PRO A 1 269 ? 16.900 22.521 21.285 1.00 40.88 269 PRO A N 1
ATOM 2133 C CA . PRO A 1 269 ? 16.898 22.699 22.743 1.00 40.88 269 PRO A CA 1
ATOM 2134 C C . PRO A 1 269 ? 15.579 23.231 23.329 1.00 40.88 269 PRO A C 1
ATOM 2136 O O . PRO A 1 269 ? 15.430 23.258 24.552 1.00 40.88 269 PRO A O 1
ATOM 2139 N N . VAL A 1 270 ? 14.618 23.642 22.496 1.00 46.09 270 VAL A N 1
ATOM 2140 C CA . VAL A 1 270 ? 13.315 24.166 22.948 1.00 46.09 270 VAL A CA 1
ATOM 2141 C C . VAL A 1 270 ? 12.323 23.033 23.258 1.00 46.09 270 VAL A C 1
ATOM 2143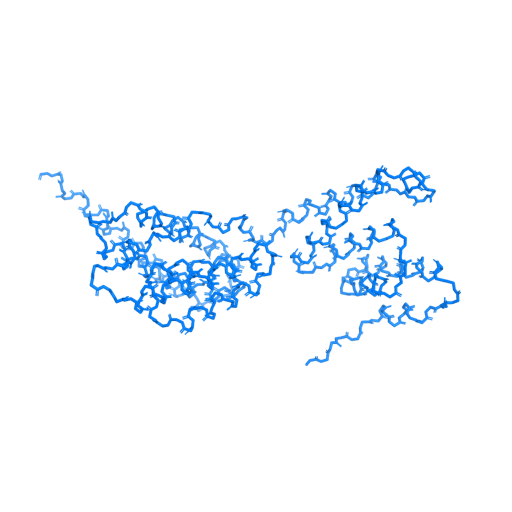 O O . VAL A 1 270 ? 11.537 23.157 24.199 1.00 46.09 270 VAL A O 1
ATOM 2146 N N . GLU A 1 271 ? 12.415 21.890 22.568 1.00 41.19 271 GLU A N 1
ATOM 2147 C CA . GLU A 1 271 ? 11.553 20.720 22.815 1.00 41.19 271 GLU A CA 1
ATOM 2148 C C . GLU A 1 271 ? 11.915 19.966 24.103 1.00 41.19 271 GLU A C 1
ATOM 2150 O O . GLU A 1 271 ? 11.039 19.400 24.760 1.00 41.19 271 GLU A O 1
ATOM 2155 N N . ASN A 1 272 ? 13.171 20.053 24.556 1.00 35.84 272 ASN A N 1
ATOM 2156 C CA . ASN A 1 272 ? 13.622 19.424 25.804 1.00 35.84 272 ASN A CA 1
ATOM 2157 C C . ASN A 1 272 ? 12.887 19.939 27.056 1.00 35.84 272 ASN A C 1
ATOM 2159 O O . ASN A 1 272 ? 12.716 19.196 28.024 1.00 35.84 272 ASN A O 1
ATOM 2163 N N . ALA A 1 273 ? 12.406 21.186 27.052 1.00 38.12 273 ALA A N 1
ATOM 2164 C CA . ALA A 1 273 ? 11.648 21.731 28.178 1.00 38.12 273 ALA A CA 1
ATOM 2165 C C . ALA A 1 273 ? 10.198 21.211 28.215 1.00 38.12 273 ALA A C 1
ATOM 2167 O O . ALA A 1 273 ? 9.661 20.964 29.297 1.00 38.12 273 ALA A O 1
ATOM 2168 N N . ALA A 1 274 ? 9.581 20.998 27.047 1.00 40.22 274 ALA A N 1
ATOM 2169 C CA . ALA A 1 274 ? 8.226 20.460 26.933 1.00 40.22 274 ALA A CA 1
ATOM 2170 C C . ALA A 1 274 ? 8.192 18.946 27.219 1.00 40.22 274 ALA A C 1
ATOM 2172 O O . ALA A 1 274 ? 7.361 18.486 28.006 1.00 40.22 274 ALA A O 1
ATOM 2173 N N . LEU A 1 275 ? 9.162 18.189 26.688 1.00 37.81 275 LEU A N 1
ATOM 2174 C CA . LEU A 1 275 ? 9.326 16.755 26.956 1.00 37.81 275 LEU A CA 1
ATOM 2175 C C . LEU A 1 275 ? 9.687 16.463 28.418 1.00 37.81 275 LEU A C 1
ATOM 2177 O O . LEU A 1 275 ? 9.152 15.517 29.001 1.00 37.81 275 LEU A O 1
ATOM 2181 N N . SER A 1 276 ? 10.524 17.288 29.059 1.00 40.03 276 SER A N 1
ATOM 2182 C CA . SER A 1 276 ? 10.837 17.115 30.485 1.00 40.03 276 SER A CA 1
ATOM 2183 C C . SER A 1 276 ? 9.614 17.336 31.385 1.00 40.03 276 SER A C 1
ATOM 2185 O O . SER A 1 276 ? 9.516 16.687 32.427 1.00 40.03 276 SER A O 1
ATOM 2187 N N . ASN A 1 277 ? 8.679 18.209 30.994 1.00 39.16 277 ASN A N 1
ATOM 2188 C CA . ASN A 1 277 ? 7.442 18.438 31.743 1.00 39.16 277 ASN A CA 1
ATOM 2189 C C . ASN A 1 277 ? 6.431 17.298 31.546 1.00 39.16 277 ASN A C 1
ATOM 2191 O O . ASN A 1 277 ? 5.893 16.795 32.532 1.00 39.16 277 ASN A O 1
ATOM 2195 N N . ALA A 1 278 ? 6.246 16.820 30.311 1.00 41.38 278 ALA A N 1
ATOM 2196 C CA . ALA A 1 278 ? 5.346 15.701 30.016 1.00 41.38 278 ALA A CA 1
ATOM 2197 C C . ALA A 1 278 ? 5.814 14.384 30.671 1.00 41.38 278 ALA A C 1
ATOM 2199 O O . ALA A 1 278 ? 5.016 13.619 31.217 1.00 41.38 278 ALA A O 1
ATOM 2200 N N . THR A 1 279 ? 7.130 14.146 30.706 1.00 40.22 279 THR A N 1
ATOM 2201 C CA . THR A 1 279 ? 7.716 12.963 31.363 1.00 40.22 279 THR A CA 1
ATOM 2202 C C . THR A 1 279 ? 7.588 13.034 32.893 1.00 40.22 279 THR A C 1
ATOM 2204 O O . THR A 1 279 ? 7.402 12.008 33.559 1.00 40.22 279 THR A O 1
ATOM 2207 N N . ALA A 1 280 ? 7.634 14.242 33.467 1.00 42.38 280 ALA A N 1
ATOM 2208 C CA . ALA A 1 280 ? 7.425 14.467 34.896 1.00 42.38 280 ALA A CA 1
ATOM 2209 C C . ALA A 1 280 ? 5.953 14.285 35.313 1.00 42.38 280 ALA A C 1
ATOM 2211 O O . ALA A 1 280 ? 5.699 13.707 36.370 1.00 42.38 280 ALA A O 1
ATOM 2212 N N . GLU A 1 281 ? 4.988 14.697 34.483 1.00 41.69 281 GLU A N 1
ATOM 2213 C CA . GLU A 1 281 ? 3.556 14.458 34.731 1.00 41.69 281 GLU A CA 1
ATOM 2214 C C . GLU A 1 281 ? 3.187 12.972 34.637 1.00 41.69 281 GLU A C 1
ATOM 2216 O O . GLU A 1 281 ? 2.529 12.450 35.538 1.00 41.69 281 GLU A O 1
ATOM 2221 N N . LEU A 1 282 ? 3.692 12.246 33.632 1.00 40.09 282 LEU A N 1
ATOM 2222 C CA . LEU A 1 282 ? 3.446 10.803 33.498 1.00 40.09 282 LEU A CA 1
ATOM 2223 C C . LEU A 1 282 ? 4.061 9.987 34.645 1.00 40.09 282 LEU A C 1
ATOM 2225 O O . LEU A 1 282 ? 3.466 9.013 35.107 1.00 40.09 282 LEU A O 1
ATOM 2229 N N . SER A 1 283 ? 5.223 10.402 35.154 1.00 43.47 283 SER A N 1
ATOM 2230 C CA . SER A 1 283 ? 5.849 9.766 36.323 1.00 43.47 283 SER A CA 1
ATOM 2231 C C . SER A 1 283 ? 5.074 10.032 37.617 1.00 43.47 283 SER A C 1
ATOM 2233 O O . SER A 1 283 ? 5.055 9.185 38.509 1.00 43.47 283 SER A O 1
ATOM 2235 N N . ARG A 1 284 ? 4.407 11.187 37.716 1.00 42.31 284 ARG A N 1
ATOM 2236 C CA . ARG A 1 284 ? 3.600 11.579 38.875 1.00 42.31 284 ARG A CA 1
ATOM 2237 C C . ARG A 1 284 ? 2.265 10.829 38.924 1.00 42.31 284 ARG A C 1
ATOM 2239 O O . ARG A 1 284 ? 1.930 10.291 39.974 1.00 42.31 284 ARG A O 1
ATOM 2246 N N . ILE A 1 285 ? 1.596 10.673 37.779 1.00 45.88 285 ILE A N 1
ATOM 2247 C CA . ILE A 1 285 ? 0.374 9.857 37.640 1.00 45.88 285 ILE A CA 1
ATOM 2248 C C . ILE A 1 285 ? 0.654 8.390 38.014 1.00 45.88 285 ILE A C 1
ATOM 2250 O O . ILE A 1 285 ? -0.094 7.772 38.767 1.00 45.88 285 ILE A O 1
ATOM 2254 N N . ARG A 1 286 ? 1.804 7.850 37.587 1.00 42.91 286 ARG A N 1
ATOM 2255 C CA . ARG A 1 286 ? 2.204 6.461 37.875 1.00 42.91 286 ARG A CA 1
ATOM 2256 C C . ARG A 1 286 ? 2.519 6.191 39.355 1.00 42.91 286 ARG A C 1
ATOM 2258 O O . ARG A 1 286 ? 2.445 5.044 39.789 1.00 42.91 286 ARG A O 1
ATOM 2265 N N . LEU A 1 287 ? 2.889 7.223 40.117 1.00 44.78 287 LEU A N 1
ATOM 2266 C CA . LEU A 1 287 ? 3.141 7.140 41.561 1.00 44.78 287 LEU A CA 1
ATOM 2267 C C . LEU A 1 287 ? 1.855 7.284 42.388 1.00 44.78 287 LEU A C 1
ATOM 2269 O O . LEU A 1 287 ? 1.752 6.666 43.447 1.00 44.78 287 LEU A O 1
ATOM 2273 N N . GLU A 1 288 ? 0.875 8.050 41.905 1.00 45.41 288 GLU A N 1
ATOM 2274 C CA . GLU A 1 288 ? -0.434 8.205 42.555 1.00 45.41 288 GLU A CA 1
ATOM 2275 C C . GLU A 1 288 ? -1.273 6.913 42.441 1.00 45.41 288 GLU A C 1
ATOM 2277 O O . GLU A 1 288 ? -1.857 6.479 43.437 1.00 45.41 288 GLU A O 1
ATOM 2282 N N . ASP A 1 289 ? -1.197 6.202 41.309 1.00 46.81 289 ASP A N 1
ATOM 2283 C CA . ASP A 1 289 ? -1.839 4.885 41.133 1.00 46.81 289 ASP A CA 1
ATOM 2284 C C . ASP A 1 289 ? -1.222 3.784 42.023 1.00 46.81 289 ASP A C 1
ATOM 2286 O O . ASP A 1 289 ? -1.924 2.896 42.504 1.00 46.81 289 ASP A O 1
ATOM 2290 N N . GLN A 1 290 ? 0.080 3.852 42.330 1.00 43.62 290 GLN A N 1
ATOM 2291 C CA . GLN A 1 290 ? 0.742 2.886 43.227 1.00 43.62 290 GLN A CA 1
ATOM 2292 C C . GLN A 1 290 ? 0.484 3.144 44.723 1.00 43.62 290 GLN A C 1
ATOM 2294 O O . GLN A 1 290 ? 0.700 2.254 45.553 1.00 43.62 290 GLN A O 1
ATOM 2299 N N . GLN A 1 291 ? 0.032 4.345 45.094 1.00 44.81 291 GLN A N 1
ATOM 2300 C CA . GLN A 1 291 ? -0.345 4.668 46.475 1.00 44.81 291 GLN A CA 1
ATOM 2301 C C . GLN A 1 291 ? -1.827 4.393 46.766 1.00 44.81 291 GLN A C 1
ATOM 2303 O O . GLN A 1 291 ? -2.162 4.107 47.916 1.00 44.81 291 GLN A O 1
ATOM 2308 N N . GLY A 1 292 ? -2.693 4.389 45.745 1.00 44.06 292 GLY A N 1
ATOM 2309 C CA . GLY A 1 292 ? -4.109 4.022 45.874 1.00 44.06 292 GLY A CA 1
ATOM 2310 C C . GLY A 1 292 ? -4.345 2.546 46.226 1.00 44.06 292 GLY A C 1
ATOM 2311 O O . GLY A 1 292 ? -5.230 2.243 47.025 1.00 44.06 292 GLY A O 1
ATOM 2312 N N . ASP A 1 293 ? -3.503 1.638 45.723 1.00 44.28 293 ASP A N 1
ATOM 2313 C CA . ASP A 1 293 ? -3.659 0.189 45.937 1.00 44.28 293 ASP A CA 1
ATOM 2314 C C . ASP A 1 293 ? -3.107 -0.322 47.281 1.00 44.28 293 ASP A C 1
ATOM 2316 O O . ASP A 1 293 ? -3.456 -1.417 47.726 1.00 44.28 293 ASP A O 1
ATOM 2320 N N . ASN A 1 294 ? -2.295 0.470 47.990 1.00 42.81 294 ASN A N 1
ATOM 2321 C CA . ASN A 1 294 ? -1.727 0.062 49.283 1.00 42.81 294 ASN A CA 1
ATOM 2322 C C . ASN A 1 294 ? -2.613 0.393 50.499 1.00 42.81 294 ASN A C 1
ATOM 2324 O O . ASN A 1 294 ? -2.283 -0.010 51.614 1.00 42.81 294 ASN A O 1
ATOM 2328 N N . HIS A 1 295 ? -3.748 1.079 50.315 1.00 46.12 295 HIS A N 1
ATOM 2329 C CA . HIS A 1 295 ? -4.670 1.419 51.410 1.00 46.12 295 HIS A CA 1
ATOM 2330 C C . HIS A 1 295 ? -5.966 0.593 51.454 1.00 46.12 295 HIS A C 1
ATOM 2332 O O . HIS A 1 295 ? -6.779 0.805 52.351 1.00 46.12 295 HIS A O 1
ATOM 2338 N N . ALA A 1 296 ? -6.145 -0.386 50.560 1.00 46.47 296 ALA A N 1
ATOM 2339 C CA . ALA A 1 296 ? -7.319 -1.269 50.561 1.00 46.47 296 ALA A CA 1
ATOM 2340 C C . ALA A 1 296 ? -7.109 -2.622 51.276 1.00 46.47 296 ALA A C 1
ATOM 2342 O O . ALA A 1 296 ? -8.057 -3.391 51.403 1.00 46.47 296 ALA A O 1
ATOM 2343 N N . ASN A 1 297 ? -5.901 -2.910 51.774 1.00 43.91 297 ASN A N 1
ATOM 2344 C CA . ASN A 1 297 ? -5.601 -4.123 52.543 1.00 43.91 297 ASN A CA 1
ATOM 2345 C C . ASN A 1 297 ? -4.959 -3.783 53.898 1.00 43.91 297 ASN A C 1
ATOM 2347 O O . ASN A 1 297 ? -3.773 -4.031 54.104 1.00 43.91 297 ASN A O 1
ATOM 2351 N N . HIS A 1 298 ? -5.752 -3.234 54.821 1.00 40.22 298 HIS A N 1
ATOM 2352 C CA . HIS A 1 298 ? -5.577 -3.423 56.265 1.00 40.22 298 HIS A CA 1
ATOM 2353 C C . HIS A 1 298 ? -6.885 -3.208 57.025 1.00 40.22 298 HIS A C 1
ATOM 2355 O O . HIS A 1 298 ? -7.571 -2.200 56.750 1.00 40.22 298 HIS A O 1
#

pLDDT: mean 77.92, std 17.57, range [34.41, 96.94]

Secondary structure (DSSP, 8-state):
-PPP--HHHHHHHTS-TT-HHHHHHHHHHHHHHHHHTT-HHHHHHHHHHHHHHS---HHHHHHHHHHHHHH-S-HHHHHHHHHHHHHHHHHHHT-HHHHT-TT--HHHHHHHHHHHHHHHHHT--S--S-S-TT-PPPPHHHHS-TT--HHHHHHHHHHHHHHHHHHHHHHTT-HHHHHHHHHHHHHH-TT--HHHHHHHHHHHHHH-S-HHHHHHHHHHHHHHHHHHHHHHGGG--HHHHHHHHHHHHHHHHHHHHHHHHHTT-TT-TTHHHHHHHHHHHHHHHHHHHHHHGGGS--

Sequence (298 aa):
MEQPKLQIVETIIALDQTNVLDVLRKAFRLIADCYEADTMDESLAGARHLLENYSVPPYMTLKLYIVISASSNDWSYAEEYRLQAERLYTGICRTPHLSNRPGVDLEGVRKELDILSAYQLDNRPTFRPTLPQSLVLPSNDSMLSDDDTEEEEEQLDEVRDECAGADSLYDYGDLPGYVNALEDILHNYKHMSPLVKLRTCLLVASVTDSPSHAISRREEAEQLWREQKNFFGARMPADVQSFLQAARGQLDELARDQLETGSTSADDPVENAALSNATAELSRIRLEDQQGDNHANH

Foldseek 3Di:
DDDPDQVLLVVLVPPDPPDQVVSLVVLVVSLVVCVVVLVLVNNLVSLVSCVVPHPDDLLSLLVSLLSNLVSDPDLLSNVVSLVVSVVSLVVQVVPVVSVPDPPRDSVVSVVSSVVSVVVCVVVVDLPPVDPPPLLDQDDPPQQDDPPDDPVLVVLQVVLVVLLVVLVVCVVVVVLVSSLVSLVVSCVVCVPYGLSSLLSSLLSNLSRDPDPVSVVVSLVSSVVSLVVLCVVCPPVHDPSNVSNSVSSVVSSVVSVVVNVVVVVVPPDDPVVVVVVVVVVVVVVVVVVVVVVVVVPPPD

Organism: Aureobasidium pullulans (NCBI:txid5580)